Protein AF-A0A8T3WR86-F1 (afdb_monomer_lite)

Structure (mmCIF, N/CA/C/O backbone):
data_AF-A0A8T3WR86-F1
#
_entry.id   AF-A0A8T3WR86-F1
#
loop_
_atom_site.group_PDB
_atom_site.id
_atom_site.type_symbol
_atom_site.label_atom_id
_atom_site.label_alt_id
_atom_site.label_comp_id
_atom_site.label_asym_id
_atom_site.label_entity_id
_atom_site.label_seq_id
_atom_site.pdbx_PDB_ins_code
_atom_site.Cartn_x
_atom_site.Cartn_y
_atom_site.Cartn_z
_atom_site.occupancy
_atom_site.B_iso_or_equiv
_atom_site.auth_seq_id
_atom_site.auth_comp_id
_atom_site.auth_asym_id
_atom_site.auth_atom_id
_atom_site.pdbx_PDB_model_num
ATOM 1 N N . MET A 1 1 ? -21.676 -9.236 -16.136 1.00 30.05 1 MET A N 1
ATOM 2 C CA . MET A 1 1 ? -20.767 -8.928 -17.258 1.00 30.05 1 MET A CA 1
ATOM 3 C C . MET A 1 1 ? -19.390 -8.745 -16.647 1.00 30.05 1 MET A C 1
ATOM 5 O O . MET A 1 1 ? -19.228 -7.804 -15.886 1.00 30.05 1 MET A O 1
ATOM 9 N N . SER A 1 2 ? -18.457 -9.678 -16.842 1.00 30.95 2 SER A N 1
ATOM 10 C CA . SER A 1 2 ? -17.067 -9.489 -16.409 1.00 30.95 2 SER A CA 1
ATOM 11 C C . SER A 1 2 ? -16.326 -8.810 -17.554 1.00 30.95 2 SER A C 1
ATOM 13 O O . SER A 1 2 ? -15.801 -9.487 -18.438 1.00 30.95 2 SER A O 1
ATOM 15 N N . ASN A 1 3 ? -16.378 -7.480 -17.587 1.00 34.16 3 ASN A N 1
ATOM 16 C CA . ASN A 1 3 ? -15.494 -6.718 -18.454 1.00 34.16 3 ASN A CA 1
ATOM 17 C C . ASN A 1 3 ? -14.085 -6.963 -17.927 1.00 34.16 3 ASN A C 1
ATOM 19 O O . ASN A 1 3 ? -13.811 -6.675 -16.762 1.00 34.16 3 ASN A O 1
ATOM 23 N N . GLY A 1 4 ? -13.241 -7.581 -18.755 1.00 38.91 4 GLY A N 1
ATOM 24 C CA . GLY A 1 4 ? -11.818 -7.653 -18.475 1.00 38.91 4 GLY A CA 1
ATOM 25 C C . GLY A 1 4 ? -11.349 -6.244 -18.153 1.00 38.91 4 GLY A C 1
ATOM 26 O O . GLY A 1 4 ? -11.650 -5.310 -18.895 1.00 38.91 4 GLY A O 1
ATOM 27 N N . ILE A 1 5 ? -10.703 -6.090 -17.006 1.00 49.19 5 ILE A N 1
ATOM 28 C CA . ILE A 1 5 ? -9.959 -4.878 -16.703 1.00 49.19 5 ILE A CA 1
ATOM 29 C C . ILE A 1 5 ? -8.902 -4.823 -17.802 1.00 49.19 5 ILE A C 1
ATOM 31 O O . ILE A 1 5 ? -7.991 -5.651 -17.808 1.00 49.19 5 ILE A O 1
ATOM 35 N N . GLU A 1 6 ? -9.077 -3.947 -18.796 1.00 45.62 6 GLU A N 1
ATOM 36 C CA . GLU A 1 6 ? -7.969 -3.568 -19.666 1.00 45.62 6 GLU A CA 1
ATOM 37 C C . GLU A 1 6 ? -6.875 -3.082 -18.718 1.00 45.62 6 GLU A C 1
ATOM 39 O O . GLU A 1 6 ? -7.046 -2.093 -18.009 1.00 45.62 6 GLU A O 1
ATOM 44 N N . LEU A 1 7 ? -5.821 -3.887 -18.585 1.00 50.97 7 LEU A N 1
ATOM 45 C CA . LEU A 1 7 ? -4.793 -3.716 -17.569 1.00 50.97 7 LEU A CA 1
ATOM 46 C C . LEU A 1 7 ? -4.132 -2.347 -17.764 1.00 50.97 7 LEU A C 1
ATOM 48 O O . LEU A 1 7 ? -3.281 -2.186 -18.635 1.00 50.97 7 LEU A O 1
ATOM 52 N N . MET A 1 8 ? -4.504 -1.361 -16.943 1.00 52.94 8 MET A N 1
ATOM 53 C CA . MET A 1 8 ? -3.893 -0.026 -16.972 1.00 52.94 8 MET A CA 1
ATOM 54 C C . MET A 1 8 ? -2.399 -0.062 -16.598 1.00 52.94 8 MET A C 1
ATOM 56 O O . MET A 1 8 ? -1.641 0.840 -16.964 1.00 52.94 8 MET A O 1
ATOM 60 N N . LEU A 1 9 ? -1.944 -1.139 -15.946 1.00 61.03 9 LEU A N 1
ATOM 61 C CA . LEU A 1 9 ? -0.531 -1.469 -15.767 1.00 61.03 9 LEU A CA 1
ATOM 62 C C . LEU A 1 9 ? -0.128 -2.598 -16.735 1.00 61.03 9 LEU A C 1
ATOM 64 O O . LEU A 1 9 ? -0.243 -3.775 -16.384 1.00 61.03 9 LEU A O 1
ATOM 68 N N . PRO A 1 10 ? 0.386 -2.278 -17.940 1.00 58.31 10 PRO A N 1
ATOM 69 C CA . PRO A 1 10 ? 0.814 -3.284 -18.920 1.00 58.31 10 PRO A CA 1
ATOM 70 C C . PRO A 1 10 ? 1.984 -4.156 -18.427 1.00 58.31 10 PRO A C 1
ATOM 72 O O . PRO A 1 10 ? 2.292 -5.181 -19.031 1.00 58.31 10 PRO A O 1
ATOM 75 N N . TYR A 1 11 ? 2.621 -3.774 -17.317 1.00 70.69 11 TYR A N 1
ATOM 76 C CA . TYR A 1 11 ? 3.802 -4.427 -16.757 1.00 70.69 11 TYR A CA 1
ATOM 77 C C . TYR A 1 11 ? 3.513 -5.497 -15.708 1.00 70.69 11 TYR A C 1
ATOM 79 O O . TYR A 1 11 ? 4.452 -6.077 -15.175 1.00 70.69 11 TYR A O 1
ATOM 87 N N . ALA A 1 12 ? 2.254 -5.815 -15.411 1.00 73.94 12 ALA A N 1
ATOM 88 C CA . ALA A 1 12 ? 1.964 -6.809 -14.381 1.00 73.94 12 ALA A CA 1
ATOM 89 C C . ALA A 1 12 ? 2.613 -8.195 -14.683 1.00 73.94 12 ALA A C 1
ATOM 91 O O . ALA A 1 12 ? 3.269 -8.751 -13.800 1.00 73.94 12 ALA A O 1
ATOM 92 N N . PRO A 1 13 ? 2.583 -8.721 -15.931 1.00 78.56 13 PRO A N 1
ATOM 93 C CA . PRO A 1 13 ? 3.352 -9.920 -16.290 1.00 78.56 13 PRO A CA 1
ATOM 94 C C . PRO A 1 13 ? 4.878 -9.722 -16.255 1.00 78.56 13 PRO A C 1
ATOM 96 O O . PRO A 1 13 ? 5.614 -10.664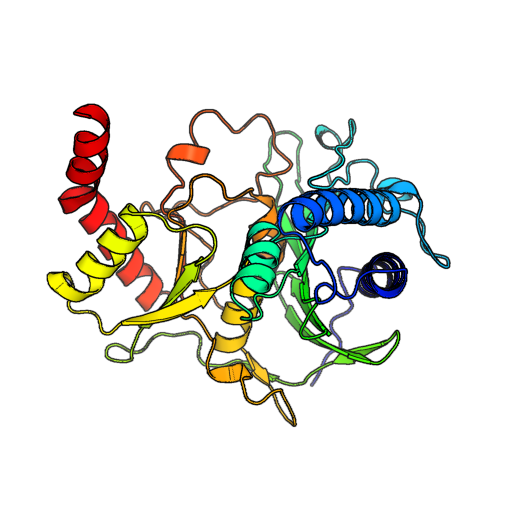 -15.970 1.00 78.56 13 PRO A O 1
ATOM 99 N N . PHE A 1 14 ? 5.363 -8.508 -16.543 1.00 84.00 14 PHE A N 1
ATOM 100 C CA . PHE A 1 14 ? 6.788 -8.163 -16.494 1.00 84.00 14 PHE A CA 1
ATOM 101 C C . PHE A 1 14 ? 7.326 -8.246 -15.058 1.00 84.00 14 PHE A C 1
ATOM 103 O O . PHE A 1 14 ? 8.344 -8.898 -14.828 1.00 84.00 14 PHE A O 1
ATOM 110 N N . VAL A 1 15 ? 6.593 -7.694 -14.089 1.00 82.69 15 VAL A N 1
ATOM 111 C CA . VAL A 1 15 ? 6.953 -7.729 -12.662 1.00 82.69 15 VAL A CA 1
ATOM 112 C C . VAL A 1 15 ? 6.993 -9.166 -12.141 1.00 82.69 15 VAL A C 1
ATOM 114 O O . VAL A 1 15 ? 7.964 -9.571 -11.504 1.00 82.69 15 VAL A O 1
ATOM 117 N N . HIS A 1 16 ? 6.013 -9.996 -12.508 1.00 83.75 16 HIS A N 1
ATOM 118 C CA . HIS A 1 16 ? 6.034 -11.423 -12.167 1.00 83.75 16 HIS A CA 1
ATOM 119 C C . HIS A 1 16 ? 7.272 -12.153 -12.702 1.00 83.75 16 HIS A C 1
ATOM 121 O O . HIS A 1 16 ? 7.905 -12.918 -11.973 1.00 83.75 16 HIS A O 1
ATOM 127 N N . LYS A 1 17 ? 7.671 -11.896 -13.955 1.00 83.25 17 LYS A N 1
ATOM 128 C CA . LYS A 1 17 ? 8.876 -12.504 -14.546 1.00 83.25 17 LYS A CA 1
ATOM 129 C C . LYS A 1 17 ? 10.158 -12.074 -13.838 1.00 83.25 17 LYS A C 1
ATOM 131 O O . LYS A 1 17 ? 11.028 -12.915 -13.604 1.00 83.25 17 LYS A O 1
ATOM 136 N N . ILE A 1 18 ? 10.267 -10.798 -13.460 1.00 83.38 18 ILE A N 1
ATOM 137 C CA . ILE A 1 18 ? 11.389 -10.305 -12.650 1.00 83.38 18 ILE A CA 1
ATOM 138 C C . ILE A 1 18 ? 11.439 -11.062 -11.322 1.00 83.38 18 ILE A C 1
ATOM 140 O O . ILE A 1 18 ? 12.472 -11.647 -10.988 1.00 83.38 18 ILE A O 1
ATOM 144 N N . ASN A 1 19 ? 10.310 -11.133 -10.617 1.00 79.19 19 ASN A N 1
ATOM 145 C CA . ASN A 1 19 ? 10.208 -11.811 -9.329 1.00 79.19 19 ASN A CA 1
ATOM 146 C C . ASN A 1 19 ? 10.566 -13.299 -9.444 1.00 79.19 19 ASN A C 1
ATOM 148 O O . ASN A 1 19 ? 11.381 -13.805 -8.673 1.00 79.19 19 ASN A O 1
ATOM 152 N N . GLN A 1 20 ? 10.065 -14.007 -10.459 1.00 78.19 20 GLN A N 1
ATOM 153 C CA . GLN A 1 20 ? 10.463 -15.394 -10.704 1.00 78.19 20 GLN A CA 1
ATOM 154 C C . GLN A 1 20 ? 11.970 -15.531 -10.943 1.00 78.19 20 GLN A C 1
ATOM 156 O O . GLN A 1 20 ? 12.582 -16.436 -10.375 1.00 78.19 20 GLN A O 1
ATOM 161 N N . LYS A 1 21 ? 12.589 -14.649 -11.736 1.00 77.44 21 LYS A N 1
ATOM 162 C CA . LYS A 1 21 ? 14.035 -14.697 -12.002 1.00 77.44 21 LYS A CA 1
ATOM 163 C C . LYS A 1 21 ? 14.867 -14.447 -10.744 1.00 77.44 21 LYS A C 1
ATOM 165 O O . LYS A 1 21 ? 15.859 -15.144 -10.536 1.00 77.44 21 LYS A O 1
ATOM 170 N N . VAL A 1 22 ? 14.466 -13.488 -9.910 1.00 70.69 22 VAL A N 1
ATOM 171 C CA . VAL A 1 22 ? 15.205 -13.113 -8.694 1.00 70.69 22 VAL A CA 1
ATOM 172 C C . VAL A 1 22 ? 15.007 -14.136 -7.569 1.00 70.69 22 VAL A C 1
ATOM 174 O O . VAL A 1 22 ? 15.981 -14.520 -6.920 1.00 70.69 22 VAL A O 1
ATOM 177 N N . PHE A 1 23 ? 13.790 -14.652 -7.367 1.00 67.50 23 PHE A N 1
ATOM 178 C CA . PHE A 1 23 ? 13.491 -15.570 -6.260 1.00 67.50 23 PHE A CA 1
ATOM 179 C C . PHE A 1 23 ? 13.703 -17.056 -6.605 1.00 67.50 23 PHE A C 1
ATOM 181 O O . PHE A 1 23 ? 14.284 -17.793 -5.802 1.00 67.50 23 PHE A O 1
ATOM 188 N N . ARG A 1 24 ? 13.339 -17.530 -7.812 1.00 62.09 24 ARG A N 1
ATOM 189 C CA . ARG A 1 24 ? 13.587 -18.938 -8.219 1.00 62.09 24 ARG A CA 1
ATOM 190 C C . ARG A 1 24 ? 15.060 -19.216 -8.541 1.00 62.09 24 ARG A C 1
ATOM 192 O O . ARG A 1 24 ? 15.453 -20.379 -8.597 1.00 62.09 24 ARG A O 1
ATOM 199 N N . GLY A 1 25 ? 15.876 -18.171 -8.697 1.00 44.84 25 GLY A N 1
ATOM 200 C CA . GLY A 1 25 ? 17.320 -18.250 -8.930 1.00 44.84 25 GLY A CA 1
ATOM 201 C C . GLY A 1 25 ? 18.184 -18.552 -7.698 1.00 44.84 25 GLY A C 1
ATOM 202 O O . GLY A 1 25 ? 19.394 -18.691 -7.860 1.00 44.84 25 GLY A O 1
ATOM 203 N N . GLY A 1 26 ? 17.620 -18.674 -6.487 1.00 42.78 26 GLY A N 1
ATOM 204 C CA . GLY A 1 26 ? 18.442 -19.043 -5.324 1.00 42.78 26 GLY A CA 1
ATOM 205 C C . GLY A 1 26 ? 17.899 -18.777 -3.922 1.00 42.78 26 GLY A C 1
ATOM 206 O O . GLY A 1 26 ? 18.631 -19.033 -2.971 1.00 42.78 26 GLY A O 1
ATOM 207 N N . LEU A 1 27 ? 16.658 -18.313 -3.741 1.00 41.06 27 LEU A N 1
ATOM 208 C CA . LEU A 1 27 ? 16.127 -18.051 -2.402 1.00 41.06 27 LEU A CA 1
ATOM 209 C C . LEU A 1 27 ? 14.715 -18.591 -2.225 1.00 41.06 27 LEU A C 1
ATOM 211 O O . LEU A 1 27 ? 13.718 -17.958 -2.552 1.00 41.06 27 LEU A O 1
ATOM 215 N N . ARG A 1 28 ? 14.634 -19.763 -1.593 1.00 45.91 28 ARG A N 1
ATOM 216 C CA . ARG A 1 28 ? 13.516 -20.020 -0.690 1.00 45.91 28 ARG A CA 1
ATOM 217 C C . ARG A 1 28 ? 13.843 -19.237 0.578 1.00 45.91 28 ARG A C 1
ATOM 219 O O . ARG A 1 28 ? 14.806 -19.588 1.252 1.00 45.91 28 ARG A O 1
ATOM 226 N N . LEU A 1 29 ? 13.058 -18.209 0.903 1.00 45.47 29 LEU A N 1
ATOM 227 C CA . LEU A 1 29 ? 13.175 -17.428 2.151 1.00 45.47 29 LEU A CA 1
ATOM 228 C C . LEU A 1 29 ? 13.249 -18.319 3.416 1.00 45.47 29 LEU A C 1
ATOM 230 O O . LEU A 1 29 ? 13.761 -17.901 4.445 1.00 45.47 29 LEU A O 1
ATOM 234 N N . ASN A 1 30 ? 12.836 -19.585 3.304 1.00 39.62 30 ASN A N 1
ATOM 235 C CA . ASN A 1 30 ? 12.907 -20.619 4.337 1.00 39.62 30 ASN A CA 1
ATOM 236 C C . ASN A 1 30 ? 14.299 -21.267 4.556 1.00 39.62 30 ASN A C 1
ATOM 238 O O . ASN A 1 30 ? 14.379 -22.216 5.329 1.00 39.62 30 ASN A O 1
ATOM 242 N N . ALA A 1 31 ? 15.371 -20.851 3.866 1.00 39.62 31 ALA A N 1
ATOM 243 C CA . ALA A 1 31 ? 16.667 -21.559 3.875 1.00 39.62 31 ALA A CA 1
ATOM 244 C C . ALA A 1 31 ? 17.853 -20.786 4.491 1.00 39.62 31 ALA A C 1
ATOM 246 O O . ALA A 1 31 ? 18.993 -21.224 4.350 1.00 39.62 31 ALA A O 1
ATOM 247 N N . VAL A 1 32 ? 17.626 -19.647 5.152 1.00 45.59 32 VAL A N 1
ATOM 248 C CA . VAL A 1 32 ? 18.722 -18.826 5.696 1.00 45.59 32 VAL A CA 1
ATOM 249 C C . VAL A 1 32 ? 18.947 -19.153 7.175 1.00 45.59 32 VAL A C 1
ATOM 251 O O . VAL A 1 32 ? 18.091 -18.886 8.011 1.00 45.59 32 VAL A O 1
ATOM 254 N N . GLU A 1 33 ? 20.107 -19.730 7.504 1.00 47.19 33 GLU A N 1
ATOM 255 C CA . GLU A 1 33 ? 20.465 -20.166 8.868 1.00 47.19 33 GLU A CA 1
ATOM 256 C C . GLU A 1 33 ? 20.828 -19.003 9.822 1.00 47.19 33 GLU A C 1
ATOM 258 O O . GLU A 1 33 ? 20.966 -19.215 11.026 1.00 47.19 33 GLU A O 1
ATOM 263 N N . ASN A 1 34 ? 20.973 -17.770 9.314 1.00 55.62 34 ASN A N 1
ATOM 264 C CA . ASN A 1 34 ? 21.409 -16.602 10.086 1.00 55.62 34 ASN A CA 1
ATOM 265 C C . ASN A 1 34 ? 20.542 -15.348 9.812 1.00 55.62 34 ASN A C 1
ATOM 267 O O . ASN A 1 34 ? 20.539 -14.837 8.689 1.00 55.62 34 ASN A O 1
ATOM 271 N N . PRO A 1 35 ? 19.873 -14.774 10.832 1.00 56.47 35 PRO A N 1
ATOM 272 C CA . PRO A 1 35 ? 19.013 -13.592 10.685 1.00 56.47 35 PRO A CA 1
ATOM 273 C C . PRO A 1 35 ? 19.712 -12.330 10.153 1.00 56.47 35 PRO A C 1
ATOM 275 O O . PRO A 1 35 ? 19.055 -11.461 9.581 1.00 56.47 35 PRO A O 1
ATOM 278 N N . ASN A 1 36 ? 21.033 -12.200 10.338 1.00 58.12 36 ASN A N 1
ATOM 279 C CA . ASN A 1 36 ? 21.802 -11.061 9.815 1.00 58.12 36 ASN A CA 1
ATOM 280 C C . ASN A 1 36 ? 22.039 -11.153 8.299 1.00 58.12 36 ASN A C 1
ATOM 282 O O . ASN A 1 36 ? 22.186 -10.126 7.632 1.00 58.12 36 ASN A O 1
ATOM 286 N N . ASP A 1 37 ? 22.026 -12.367 7.749 1.00 68.62 37 ASP A N 1
ATOM 287 C CA . ASP A 1 37 ? 22.188 -12.589 6.314 1.00 68.62 37 ASP A CA 1
ATOM 288 C C . ASP A 1 37 ? 20.885 -12.283 5.569 1.00 68.62 37 ASP A C 1
ATOM 290 O O . ASP A 1 37 ? 20.934 -11.771 4.455 1.00 68.62 37 ASP A O 1
ATOM 294 N N . ILE A 1 38 ? 19.724 -12.481 6.210 1.00 69.12 38 ILE A N 1
ATOM 295 C CA . ILE A 1 38 ? 18.405 -12.188 5.624 1.00 69.12 38 ILE A CA 1
ATOM 296 C C . ILE A 1 38 ? 18.300 -10.722 5.207 1.00 69.12 38 ILE A C 1
ATOM 298 O O . ILE A 1 38 ? 17.926 -10.447 4.074 1.00 69.12 38 ILE A O 1
ATOM 302 N N . SER A 1 39 ? 18.673 -9.775 6.071 1.00 70.81 39 SER A N 1
ATOM 303 C CA . SER A 1 39 ? 18.607 -8.350 5.716 1.00 70.81 39 SER A CA 1
ATOM 304 C C . SER A 1 39 ? 19.503 -8.012 4.523 1.00 70.81 39 SER A C 1
ATOM 306 O O . SER A 1 39 ? 19.086 -7.287 3.628 1.00 70.81 39 SER A O 1
ATOM 308 N N . THR A 1 40 ? 20.709 -8.583 4.471 1.00 73.69 40 THR A N 1
ATOM 309 C CA . THR A 1 40 ? 21.648 -8.347 3.363 1.00 73.69 40 THR A CA 1
ATOM 310 C C . THR A 1 40 ? 21.137 -8.959 2.062 1.00 73.69 40 THR A C 1
ATOM 312 O O . THR A 1 40 ? 21.202 -8.330 1.009 1.00 73.69 40 THR A O 1
ATOM 315 N N . ILE A 1 41 ? 20.604 -10.177 2.136 1.00 74.31 41 ILE A N 1
ATOM 316 C CA . ILE A 1 41 ? 19.994 -10.875 1.010 1.00 74.31 41 ILE A CA 1
ATOM 317 C C . ILE A 1 41 ? 18.828 -10.069 0.446 1.00 74.31 41 ILE A C 1
ATOM 319 O O . ILE A 1 41 ? 18.784 -9.837 -0.760 1.00 74.31 41 ILE A O 1
ATOM 323 N N . VAL A 1 42 ? 17.919 -9.627 1.316 1.00 77.56 42 VAL A N 1
ATOM 324 C CA . VAL A 1 42 ? 16.742 -8.859 0.920 1.00 77.56 42 VAL A CA 1
ATOM 325 C C . VAL A 1 42 ? 17.175 -7.575 0.220 1.00 77.56 42 VAL A C 1
ATOM 327 O O . VAL A 1 42 ? 16.766 -7.372 -0.912 1.00 77.56 42 VAL A O 1
ATOM 330 N N . THR A 1 43 ? 18.111 -6.797 0.779 1.00 80.50 43 THR A N 1
ATOM 331 C CA . THR A 1 43 ? 18.647 -5.591 0.114 1.00 80.50 43 THR A CA 1
ATOM 332 C C . THR A 1 43 ? 19.279 -5.878 -1.255 1.00 80.50 43 THR A C 1
ATOM 334 O O . THR A 1 43 ? 19.168 -5.074 -2.180 1.00 80.50 43 THR A O 1
ATOM 337 N N . VAL A 1 44 ? 19.985 -7.004 -1.418 1.00 81.81 44 VAL A N 1
ATOM 338 C CA . VAL A 1 44 ? 20.563 -7.386 -2.720 1.00 81.81 44 VAL A CA 1
ATOM 339 C C . VAL A 1 44 ? 19.466 -7.706 -3.735 1.00 81.81 44 VAL A C 1
ATOM 341 O O . VAL A 1 44 ? 19.586 -7.326 -4.901 1.00 81.81 44 VAL A O 1
ATOM 344 N N . GLN A 1 45 ? 18.413 -8.400 -3.306 1.00 83.12 45 GLN A N 1
ATOM 345 C CA . GLN A 1 45 ? 17.276 -8.736 -4.158 1.00 83.12 45 GLN A CA 1
ATOM 346 C C . GLN A 1 45 ? 16.461 -7.500 -4.526 1.00 83.12 45 GLN A C 1
ATOM 348 O O . GLN A 1 45 ? 16.131 -7.348 -5.697 1.00 83.12 45 GLN A O 1
ATOM 353 N N . ASP A 1 46 ? 16.236 -6.601 -3.572 1.00 85.56 46 ASP A N 1
ATOM 354 C CA . ASP A 1 46 ? 15.524 -5.337 -3.758 1.00 85.56 46 ASP A CA 1
ATOM 355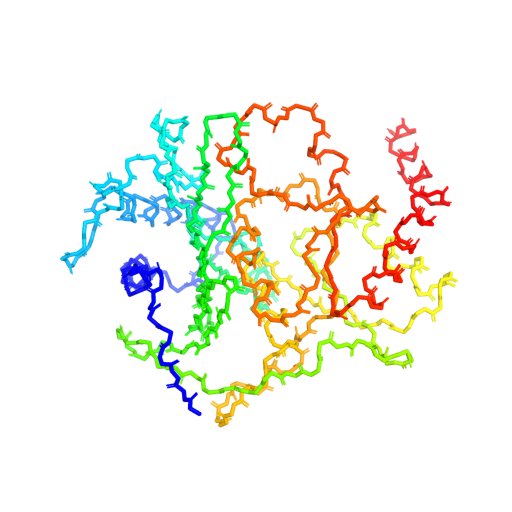 C C . ASP A 1 46 ? 16.153 -4.533 -4.905 1.00 85.56 46 ASP A C 1
ATOM 357 O O . ASP A 1 46 ? 15.537 -4.280 -5.939 1.00 85.56 46 ASP A O 1
ATOM 361 N N . LYS A 1 47 ? 17.474 -4.321 -4.823 1.00 86.62 47 LYS A N 1
ATOM 362 C CA . LYS A 1 47 ? 18.268 -3.658 -5.871 1.00 86.62 47 LYS A CA 1
ATOM 363 C C . LYS A 1 47 ? 18.231 -4.380 -7.214 1.00 86.62 47 LYS A C 1
ATOM 365 O O . LYS A 1 47 ? 18.287 -3.735 -8.263 1.00 86.62 47 LYS A O 1
ATOM 370 N N . ALA A 1 48 ? 18.214 -5.712 -7.206 1.00 87.12 48 ALA A N 1
ATOM 371 C CA . ALA A 1 48 ? 18.181 -6.499 -8.433 1.00 87.12 48 ALA A CA 1
ATOM 372 C C . ALA A 1 48 ? 16.828 -6.372 -9.146 1.00 87.12 48 ALA A C 1
ATOM 374 O O . ALA A 1 48 ? 16.811 -6.205 -10.368 1.00 87.12 48 ALA A O 1
ATOM 375 N N . ILE A 1 49 ? 15.723 -6.415 -8.396 1.00 89.25 49 ILE A N 1
ATOM 376 C CA . ILE A 1 49 ? 14.368 -6.211 -8.917 1.00 89.25 49 ILE A CA 1
ATOM 377 C C . ILE A 1 49 ? 14.251 -4.786 -9.465 1.00 89.25 49 ILE A C 1
ATOM 379 O O . ILE A 1 49 ? 13.989 -4.651 -10.661 1.00 89.25 49 ILE A O 1
ATOM 383 N N . SER A 1 50 ? 14.613 -3.759 -8.680 1.00 91.88 50 SER A N 1
ATOM 384 C CA . SER A 1 50 ? 14.623 -2.354 -9.122 1.00 91.88 50 SER A CA 1
ATOM 385 C C . SER A 1 50 ? 15.371 -2.156 -10.432 1.00 91.88 50 SER A C 1
ATOM 387 O O . SER A 1 50 ? 14.904 -1.484 -11.351 1.00 91.88 50 SER A O 1
ATOM 389 N N . ARG A 1 51 ? 16.568 -2.740 -10.549 1.00 92.31 51 ARG A N 1
ATOM 390 C CA . ARG A 1 51 ? 17.401 -2.583 -11.742 1.00 92.31 51 ARG A CA 1
ATOM 391 C C . ARG A 1 51 ? 16.787 -3.262 -12.966 1.00 92.31 51 ARG A C 1
ATOM 393 O O . ARG A 1 51 ? 16.820 -2.682 -14.054 1.00 92.31 51 ARG A O 1
ATOM 400 N N . LEU A 1 52 ? 16.240 -4.467 -12.804 1.00 92.19 52 LEU A N 1
ATOM 401 C CA . LEU A 1 52 ? 15.571 -5.190 -13.887 1.00 92.19 52 LEU A CA 1
ATOM 402 C C . LEU A 1 52 ? 14.286 -4.479 -14.324 1.00 92.19 52 LEU A C 1
ATOM 404 O O . LEU A 1 52 ? 14.066 -4.343 -15.526 1.00 92.19 52 LEU A O 1
ATOM 408 N N . PHE A 1 53 ? 13.480 -4.000 -13.377 1.00 93.00 53 PHE A N 1
ATOM 409 C CA . PHE A 1 53 ? 12.240 -3.277 -13.646 1.00 93.00 53 PHE A CA 1
ATOM 410 C C . PHE A 1 53 ? 12.499 -1.942 -14.340 1.00 93.00 53 PHE A C 1
ATOM 412 O O . PHE A 1 53 ? 11.920 -1.665 -15.389 1.00 93.00 53 PHE A O 1
ATOM 419 N N . LEU A 1 54 ? 13.404 -1.122 -13.804 1.00 93.69 54 LEU A N 1
ATOM 420 C CA . LEU A 1 54 ? 13.598 0.246 -14.278 1.00 93.69 54 LEU A CA 1
ATOM 421 C C . LEU A 1 54 ? 14.494 0.331 -15.515 1.00 93.69 54 LEU A C 1
ATOM 423 O O . LEU A 1 54 ? 14.176 1.092 -16.424 1.00 93.69 54 LEU A O 1
ATOM 427 N N . VAL A 1 55 ? 15.594 -0.429 -15.575 1.00 94.50 55 VAL A N 1
ATOM 428 C CA . VAL A 1 55 ? 16.674 -0.189 -16.552 1.00 94.50 55 VAL A CA 1
ATOM 429 C C . VAL A 1 55 ? 16.874 -1.367 -17.500 1.00 94.50 55 VAL A C 1
ATOM 431 O O . VAL A 1 55 ? 16.741 -1.209 -18.714 1.00 94.50 55 VAL A O 1
ATOM 434 N N . ASP A 1 56 ? 17.202 -2.542 -16.966 1.00 93.81 56 ASP A N 1
ATOM 435 C CA . ASP A 1 56 ? 17.761 -3.629 -17.778 1.00 93.81 56 ASP A CA 1
ATOM 436 C C . ASP A 1 56 ? 16.684 -4.373 -18.595 1.00 93.81 56 ASP A C 1
ATOM 438 O O . ASP A 1 56 ? 16.942 -4.792 -19.726 1.00 93.81 56 ASP A O 1
ATOM 442 N N . GLY A 1 57 ? 15.468 -4.517 -18.059 1.00 90.50 57 GLY A N 1
ATOM 443 C CA . GLY A 1 57 ? 14.416 -5.329 -18.667 1.00 90.50 57 GLY A CA 1
ATOM 444 C C . GLY A 1 57 ? 14.646 -6.844 -18.551 1.00 90.50 57 GLY A C 1
ATOM 445 O O . GLY A 1 57 ? 15.643 -7.324 -18.002 1.00 90.50 57 GLY A O 1
ATOM 446 N N . ILE A 1 58 ? 13.700 -7.633 -19.067 1.00 89.25 58 ILE A N 1
ATOM 447 C CA . ILE A 1 58 ? 13.759 -9.105 -19.085 1.00 89.25 58 ILE A CA 1
ATOM 448 C C . ILE A 1 58 ? 12.873 -9.677 -20.203 1.00 89.25 58 ILE A C 1
ATOM 450 O O . ILE A 1 58 ? 11.811 -9.135 -20.472 1.00 89.25 58 ILE A O 1
ATOM 454 N N . ASP A 1 59 ? 13.269 -10.784 -20.839 1.00 84.12 59 ASP A N 1
ATOM 455 C CA . ASP A 1 59 ? 12.404 -11.630 -21.687 1.00 84.12 59 ASP A CA 1
ATOM 456 C C . ASP A 1 59 ? 11.487 -10.880 -22.675 1.00 84.12 59 ASP A C 1
ATOM 458 O O . ASP A 1 59 ? 10.294 -11.159 -22.790 1.00 84.12 59 ASP A O 1
ATOM 462 N N . GLY A 1 60 ? 12.054 -9.912 -23.402 1.00 83.88 60 GLY A N 1
ATOM 463 C CA . GLY A 1 60 ? 11.329 -9.109 -24.395 1.00 83.88 60 GLY A CA 1
ATOM 464 C C . GLY A 1 60 ? 10.670 -7.840 -23.843 1.00 83.88 60 GLY A C 1
ATOM 465 O O . GLY A 1 60 ? 10.221 -7.012 -24.632 1.00 83.88 60 GLY A O 1
ATOM 466 N N . TYR A 1 61 ? 10.680 -7.641 -22.527 1.00 86.94 61 TYR A N 1
ATOM 467 C CA . TYR A 1 61 ? 10.318 -6.392 -21.864 1.00 86.94 61 TYR A CA 1
ATOM 468 C C . TYR A 1 61 ? 11.562 -5.525 -21.674 1.00 86.94 61 TYR A C 1
ATOM 470 O O . TYR A 1 61 ? 12.598 -6.001 -21.208 1.00 86.94 61 TYR A O 1
ATOM 478 N N . ARG A 1 62 ? 11.468 -4.247 -22.043 1.00 92.06 62 ARG A N 1
ATOM 479 C CA . ARG A 1 62 ? 12.495 -3.245 -21.722 1.00 92.06 62 ARG A CA 1
ATOM 480 C C . ARG A 1 62 ? 12.246 -2.707 -20.317 1.00 92.06 62 ARG A C 1
ATOM 482 O O . ARG A 1 62 ? 11.106 -2.720 -19.861 1.00 92.06 62 ARG A O 1
ATOM 489 N N . GLY A 1 63 ? 13.296 -2.216 -19.663 1.00 92.62 63 GLY A N 1
ATOM 490 C CA . GLY A 1 63 ? 13.136 -1.482 -18.411 1.00 92.62 63 GLY A CA 1
ATOM 491 C C . GLY A 1 63 ? 12.221 -0.269 -18.597 1.00 92.62 63 GLY A C 1
ATOM 492 O O . GLY A 1 63 ? 12.250 0.382 -19.646 1.00 92.62 63 GLY A O 1
ATOM 493 N N . VAL A 1 64 ? 11.403 0.034 -17.591 1.00 93.12 64 VAL A N 1
ATOM 494 C CA . VAL A 1 64 ? 10.354 1.059 -17.667 1.00 93.12 64 VAL A CA 1
ATOM 495 C C . VAL A 1 64 ? 10.910 2.451 -17.975 1.00 93.12 64 VAL A C 1
ATOM 497 O O . VAL A 1 64 ? 10.256 3.223 -18.676 1.00 93.12 64 VAL A O 1
ATOM 500 N N . GLN A 1 65 ? 12.144 2.767 -17.565 1.00 94.62 65 GLN A N 1
ATOM 501 C CA . GLN A 1 65 ? 12.784 4.051 -17.880 1.00 94.62 65 GLN A CA 1
ATOM 502 C C . GLN A 1 65 ? 13.059 4.255 -19.374 1.00 94.62 65 GLN A C 1
ATOM 504 O O . GLN A 1 65 ? 13.312 5.382 -19.796 1.00 94.62 65 GLN A O 1
ATOM 509 N N . HIS A 1 66 ? 12.971 3.205 -20.193 1.00 92.81 66 HIS A N 1
ATOM 510 C CA . HIS A 1 66 ? 12.997 3.353 -21.644 1.00 92.81 66 HIS A CA 1
ATOM 511 C C . HIS A 1 66 ? 11.786 4.151 -22.163 1.00 92.81 66 HIS A C 1
ATOM 513 O O . HIS A 1 66 ? 11.902 4.868 -23.155 1.00 92.81 66 HIS A O 1
ATOM 519 N N . GLU A 1 67 ? 10.625 4.016 -21.518 1.00 90.81 67 GLU A N 1
ATOM 520 C CA . GLU A 1 67 ? 9.381 4.693 -21.911 1.00 90.81 67 GLU A CA 1
ATOM 521 C C . GLU A 1 67 ? 9.004 5.835 -20.963 1.00 90.81 67 GLU A C 1
ATOM 523 O O . GLU A 1 67 ? 8.430 6.827 -21.400 1.00 90.81 67 GLU A O 1
ATOM 528 N N . ARG A 1 68 ? 9.354 5.716 -19.679 1.00 92.38 68 ARG A N 1
ATOM 529 C CA . ARG A 1 68 ? 9.088 6.709 -18.632 1.00 92.38 68 ARG A CA 1
ATOM 530 C C . ARG A 1 68 ? 10.378 7.037 -17.874 1.00 92.38 68 ARG A C 1
ATOM 532 O O . ARG A 1 68 ? 10.595 6.483 -16.792 1.00 92.38 68 ARG A O 1
ATOM 539 N N . PRO A 1 69 ? 11.245 7.919 -18.405 1.00 94.56 69 PRO A N 1
ATOM 540 C CA . PRO A 1 69 ? 12.588 8.165 -17.867 1.00 94.56 69 PRO A CA 1
ATOM 541 C C . PRO A 1 69 ? 12.629 8.617 -16.403 1.00 94.56 69 PRO A C 1
ATOM 543 O O . PRO A 1 69 ? 13.616 8.369 -15.715 1.00 94.56 69 PRO A O 1
ATOM 546 N N . GLY A 1 70 ? 11.570 9.269 -15.916 1.00 92.62 70 GLY A N 1
ATOM 547 C CA . GLY A 1 70 ? 11.436 9.722 -14.529 1.00 92.62 70 GLY A CA 1
ATOM 548 C C . GLY A 1 70 ? 11.028 8.638 -13.527 1.00 92.62 70 GLY A C 1
ATOM 549 O O . GLY A 1 70 ? 10.968 8.929 -12.335 1.00 92.62 70 GLY A O 1
ATOM 550 N N . SER A 1 71 ? 10.751 7.414 -13.988 1.00 93.50 71 SER A N 1
ATOM 551 C CA . SER A 1 71 ? 10.370 6.288 -13.125 1.00 93.50 71 SER A CA 1
ATOM 552 C C . SER A 1 71 ? 11.496 5.905 -12.173 1.00 93.50 71 SER A C 1
ATOM 554 O O . SER A 1 71 ? 12.673 5.991 -12.533 1.00 93.50 71 SER A O 1
ATOM 556 N N . PHE A 1 72 ? 11.146 5.470 -10.968 1.00 91.62 72 PHE A N 1
ATOM 557 C CA . PHE A 1 72 ? 12.102 5.207 -9.895 1.00 91.62 72 PHE A CA 1
ATOM 558 C C . PHE A 1 72 ? 11.610 4.102 -8.955 1.00 91.62 72 PHE A C 1
ATOM 560 O O . PHE A 1 72 ? 10.518 3.569 -9.123 1.00 91.62 72 PHE A O 1
ATOM 567 N N . SER A 1 73 ? 12.442 3.742 -7.985 1.00 89.81 73 SER A N 1
ATOM 568 C CA . SER A 1 73 ? 12.111 2.790 -6.926 1.00 89.81 73 SER A CA 1
ATOM 569 C C . SER A 1 73 ? 12.748 3.214 -5.609 1.00 89.81 73 SER A C 1
ATOM 571 O O . SER A 1 73 ? 13.604 4.105 -5.603 1.00 89.81 73 SER A O 1
ATOM 573 N N . GLU A 1 74 ? 12.391 2.532 -4.522 1.00 82.19 74 GLU A N 1
ATOM 574 C CA . GLU A 1 74 ? 13.040 2.674 -3.211 1.00 82.19 74 GLU A CA 1
ATOM 575 C C . GLU A 1 74 ? 14.581 2.656 -3.299 1.00 82.19 74 GLU A C 1
ATOM 577 O O . GLU A 1 74 ? 15.263 3.477 -2.681 1.00 82.19 74 GLU A O 1
ATOM 582 N N . GLU A 1 75 ? 15.135 1.763 -4.120 1.00 83.50 75 GLU A N 1
ATOM 583 C CA . GLU A 1 75 ? 16.578 1.515 -4.207 1.00 83.50 75 GLU A CA 1
ATOM 584 C C . GLU A 1 75 ? 17.292 2.309 -5.312 1.00 83.50 75 GLU A C 1
ATOM 586 O O . GLU A 1 75 ? 18.527 2.326 -5.382 1.00 83.50 75 GLU A O 1
ATOM 591 N N . MET A 1 76 ? 16.542 2.954 -6.210 1.00 87.56 76 MET A N 1
ATOM 592 C CA . MET A 1 76 ? 17.110 3.640 -7.369 1.00 87.56 76 MET A CA 1
ATOM 593 C C . MET A 1 76 ? 16.249 4.820 -7.817 1.00 87.56 76 MET A C 1
ATOM 595 O O . MET A 1 76 ? 15.140 4.634 -8.315 1.00 87.56 76 MET A O 1
ATOM 599 N N . ASP A 1 77 ? 16.809 6.028 -7.706 1.00 87.88 77 ASP A N 1
ATOM 600 C CA . ASP A 1 77 ? 16.174 7.275 -8.144 1.00 87.88 77 ASP A CA 1
ATOM 601 C C . ASP A 1 77 ? 16.491 7.613 -9.616 1.00 87.88 77 ASP A C 1
ATOM 603 O O . ASP A 1 77 ? 17.487 7.152 -10.183 1.00 87.88 77 ASP A O 1
ATOM 607 N N . SER A 1 78 ? 15.668 8.470 -10.224 1.00 87.75 78 SER A N 1
ATOM 608 C CA . SER A 1 78 ? 15.906 9.068 -11.539 1.00 87.75 78 SER A CA 1
ATOM 609 C C . SER A 1 78 ? 16.073 10.582 -11.431 1.00 87.75 78 SER A C 1
ATOM 611 O O . SER A 1 78 ? 15.238 11.287 -10.868 1.00 87.75 78 SER A O 1
ATOM 613 N N . GLN A 1 79 ? 17.114 11.118 -12.074 1.00 88.19 79 GLN A N 1
ATOM 614 C CA . GLN A 1 79 ? 17.316 12.570 -12.179 1.00 88.19 79 GLN A CA 1
ATOM 615 C C . GLN A 1 79 ? 16.197 13.289 -12.958 1.00 88.19 79 GLN A C 1
ATOM 617 O O . GLN A 1 79 ? 16.039 14.498 -12.820 1.00 88.19 79 GLN A O 1
ATOM 622 N N . TRP A 1 80 ? 15.418 12.555 -13.761 1.00 88.62 80 TRP A N 1
ATOM 623 C CA . TRP A 1 80 ? 14.314 13.086 -14.568 1.00 88.62 80 TRP A CA 1
ATOM 624 C C . TRP A 1 80 ? 12.971 13.055 -13.827 1.00 88.62 80 TRP A C 1
ATOM 626 O O . TRP A 1 80 ? 11.979 13.592 -14.311 1.00 88.62 80 TRP A O 1
ATOM 636 N N . ARG A 1 81 ? 12.914 12.459 -12.627 1.00 86.44 81 ARG A N 1
ATOM 637 C CA . ARG A 1 81 ? 11.676 12.274 -11.851 1.00 86.44 81 ARG A CA 1
ATOM 638 C C . ARG A 1 81 ? 10.871 13.561 -11.648 1.00 86.44 81 ARG A C 1
ATOM 640 O O . ARG A 1 81 ? 9.646 13.527 -11.624 1.00 86.44 81 ARG A O 1
ATOM 647 N N . LEU A 1 82 ? 11.548 14.700 -11.505 1.00 82.19 82 LEU A N 1
ATOM 648 C CA . LEU A 1 82 ? 10.910 15.996 -11.238 1.00 82.19 82 LEU A CA 1
ATOM 649 C C . LEU A 1 82 ? 10.515 16.775 -12.492 1.00 82.19 82 LEU A C 1
ATOM 651 O O . LEU A 1 82 ? 9.961 17.862 -12.356 1.00 82.19 82 LEU A O 1
ATOM 655 N N . THR A 1 83 ? 10.831 16.265 -13.680 1.00 87.50 83 THR A N 1
ATOM 656 C CA . THR A 1 83 ? 10.500 16.904 -14.962 1.00 87.50 83 THR A CA 1
ATOM 657 C C . THR A 1 83 ? 9.441 16.138 -15.740 1.00 87.50 83 THR A C 1
ATOM 659 O O . THR A 1 83 ? 8.815 16.699 -16.632 1.00 87.50 83 THR A O 1
ATOM 662 N N . GLU A 1 84 ? 9.209 14.871 -15.402 1.00 91.75 84 GLU A N 1
ATOM 663 C CA . GLU A 1 84 ? 8.171 14.068 -16.041 1.00 91.75 84 GLU A CA 1
ATOM 664 C C . GLU A 1 84 ? 6.774 14.395 -15.492 1.00 91.75 84 GLU A C 1
ATOM 666 O O . GLU A 1 84 ? 6.612 14.851 -14.361 1.00 91.75 84 GLU A O 1
ATOM 671 N N . PHE A 1 85 ? 5.738 14.179 -16.301 1.00 91.25 85 PHE A N 1
ATOM 672 C CA . PHE A 1 85 ? 4.338 14.301 -15.864 1.00 91.25 85 PHE A CA 1
ATOM 673 C C . PHE A 1 85 ? 3.709 12.955 -15.524 1.00 91.25 85 PHE A C 1
ATOM 675 O O . PHE A 1 85 ? 2.715 12.907 -14.803 1.00 91.25 85 PHE A O 1
ATOM 682 N N . GLU A 1 86 ? 4.300 11.875 -16.026 1.00 92.12 86 GLU A N 1
ATOM 683 C CA . GLU A 1 86 ? 3.885 10.501 -15.797 1.00 92.12 86 GLU A CA 1
ATOM 684 C C . GLU A 1 86 ? 5.122 9.667 -15.480 1.00 92.12 86 GLU A C 1
ATOM 686 O O . GLU A 1 86 ? 6.089 9.646 -16.242 1.00 92.12 86 GLU A O 1
ATOM 691 N N . ILE A 1 87 ? 5.079 8.972 -14.350 1.00 91.69 87 ILE A N 1
ATOM 692 C CA . ILE A 1 87 ? 6.146 8.085 -13.896 1.00 91.69 87 ILE A CA 1
ATOM 693 C C . ILE A 1 87 ? 5.528 6.804 -13.349 1.00 91.69 87 ILE A C 1
ATOM 695 O O . ILE A 1 87 ? 4.393 6.812 -12.865 1.00 91.69 87 ILE A O 1
ATOM 699 N N . ASP A 1 88 ? 6.282 5.715 -13.410 1.00 91.44 88 ASP A N 1
ATOM 700 C CA . ASP A 1 88 ? 5.985 4.537 -12.608 1.00 91.44 88 ASP A CA 1
ATOM 701 C C . ASP A 1 88 ? 6.945 4.495 -11.407 1.00 91.44 88 ASP A C 1
ATOM 703 O O . ASP A 1 88 ? 8.104 4.912 -11.481 1.00 91.44 88 ASP A O 1
ATOM 707 N N . GLU A 1 89 ? 6.439 4.013 -10.285 1.00 89.75 89 GLU A N 1
ATOM 708 C CA . GLU A 1 89 ? 7.173 3.845 -9.038 1.00 89.75 89 GLU A CA 1
ATOM 709 C C . GLU A 1 89 ? 7.074 2.393 -8.577 1.00 89.75 89 GLU A C 1
ATOM 711 O O . GLU A 1 89 ? 6.010 1.784 -8.713 1.00 89.75 89 GLU A O 1
ATOM 716 N N . GLU A 1 90 ? 8.164 1.863 -8.024 1.00 89.44 90 GLU A N 1
ATOM 717 C CA . GLU A 1 90 ? 8.232 0.510 -7.472 1.00 89.44 90 GLU A CA 1
ATOM 718 C C . GLU A 1 90 ? 8.797 0.492 -6.040 1.00 89.44 90 GLU A C 1
ATOM 720 O O . GLU A 1 90 ? 9.866 1.048 -5.778 1.00 89.44 90 GLU A O 1
ATOM 725 N N . ASP A 1 91 ? 8.116 -0.218 -5.141 1.00 88.31 91 ASP A N 1
ATOM 726 C CA . ASP A 1 91 ? 8.742 -0.809 -3.955 1.00 88.31 91 ASP A CA 1
ATOM 727 C C . ASP A 1 91 ? 8.954 -2.309 -4.234 1.00 88.31 91 ASP A C 1
ATOM 729 O O . ASP A 1 91 ? 7.971 -3.062 -4.321 1.00 88.31 91 ASP A O 1
ATOM 733 N N . PRO A 1 92 ? 10.200 -2.751 -4.483 1.00 86.62 92 PRO A N 1
ATOM 734 C CA . PRO A 1 92 ? 10.439 -4.078 -5.030 1.00 86.62 92 PRO A CA 1
ATOM 735 C C . PRO A 1 92 ? 10.146 -5.181 -4.013 1.00 86.62 92 PRO A C 1
ATOM 737 O O . PRO A 1 92 ? 9.667 -6.250 -4.410 1.00 86.62 92 PRO A O 1
ATOM 740 N N . ILE A 1 93 ? 10.414 -4.926 -2.727 1.00 85.12 93 ILE A N 1
ATOM 741 C CA . ILE A 1 93 ? 10.139 -5.810 -1.593 1.00 85.12 93 ILE A CA 1
ATOM 742 C C . ILE A 1 93 ? 9.664 -4.979 -0.385 1.00 85.12 93 ILE A C 1
ATOM 744 O O . ILE A 1 93 ? 10.387 -4.790 0.595 1.00 85.12 93 ILE A O 1
ATOM 748 N N . ASP A 1 94 ? 8.389 -4.599 -0.379 1.00 81.94 94 ASP A N 1
ATOM 749 C CA . ASP A 1 94 ? 7.749 -4.049 0.817 1.00 81.94 94 ASP A CA 1
ATOM 750 C C . ASP A 1 94 ? 7.596 -5.136 1.898 1.00 81.94 94 ASP A C 1
ATOM 752 O O . ASP A 1 94 ? 7.284 -6.303 1.624 1.00 81.94 94 ASP A O 1
ATOM 756 N N . GLY A 1 95 ? 7.795 -4.747 3.160 1.00 76.25 95 GLY A N 1
ATOM 757 C CA . GLY A 1 95 ? 7.757 -5.658 4.304 1.00 76.25 95 GLY A CA 1
ATOM 758 C C . GLY A 1 95 ? 9.076 -6.392 4.570 1.00 76.25 95 GLY A C 1
ATOM 759 O O . GLY A 1 95 ? 9.072 -7.500 5.106 1.00 76.25 95 GLY A O 1
ATOM 760 N N . THR A 1 96 ? 10.232 -5.798 4.260 1.00 75.69 96 THR A N 1
ATOM 761 C CA . THR A 1 96 ? 11.555 -6.382 4.578 1.00 75.69 96 THR A CA 1
ATOM 762 C C . THR A 1 96 ? 11.722 -6.758 6.063 1.00 75.69 96 THR A C 1
ATOM 764 O O . THR A 1 96 ? 12.268 -7.817 6.390 1.00 75.69 96 THR A O 1
ATOM 767 N N . GLY A 1 97 ? 11.202 -5.938 6.985 1.00 73.25 97 GLY A N 1
ATOM 768 C CA . GLY A 1 97 ? 11.149 -6.258 8.418 1.00 73.25 97 GLY A CA 1
ATOM 769 C C . GLY A 1 97 ? 10.202 -7.416 8.747 1.00 73.25 97 GLY A C 1
ATOM 770 O O . GLY A 1 97 ? 10.498 -8.228 9.626 1.00 73.25 97 GLY A O 1
ATOM 771 N N . ASP A 1 98 ? 9.103 -7.535 8.006 1.00 73.31 98 ASP A N 1
ATOM 772 C CA . ASP A 1 98 ? 8.126 -8.615 8.130 1.00 73.31 98 ASP A CA 1
ATOM 773 C C . ASP A 1 98 ? 8.690 -9.952 7.616 1.00 73.31 98 ASP A C 1
ATOM 775 O O . ASP A 1 98 ? 8.459 -10.990 8.237 1.00 73.31 98 ASP A O 1
ATOM 779 N N . LEU A 1 99 ? 9.531 -9.944 6.574 1.00 72.94 99 LEU A N 1
ATOM 780 C CA . LEU A 1 99 ? 10.289 -11.125 6.133 1.00 72.94 99 LEU A CA 1
ATOM 781 C C . LEU A 1 99 ? 11.239 -11.629 7.215 1.00 72.94 99 LEU A C 1
ATOM 783 O O . LEU A 1 99 ? 11.266 -12.824 7.516 1.00 72.94 99 LEU A O 1
ATOM 787 N N . LYS A 1 100 ? 11.993 -10.715 7.835 1.00 72.94 100 LYS A N 1
ATOM 788 C CA . LYS A 1 100 ? 12.874 -11.065 8.951 1.00 72.94 100 LYS A CA 1
ATOM 789 C C . LYS A 1 100 ? 12.072 -11.622 10.125 1.00 72.94 100 LYS A C 1
ATOM 791 O O . LYS A 1 100 ? 12.400 -12.684 10.642 1.00 72.94 100 LYS A O 1
ATOM 796 N N . PHE A 1 101 ? 10.990 -10.945 10.508 1.00 72.75 101 PHE A N 1
ATOM 797 C CA . PHE A 1 101 ? 10.120 -11.408 11.586 1.00 72.75 101 PHE A CA 1
ATOM 798 C C . PHE A 1 101 ? 9.504 -12.778 11.277 1.00 72.75 101 PHE A C 1
ATOM 800 O O . PHE A 1 101 ? 9.354 -13.608 12.175 1.00 72.75 101 PHE A O 1
ATOM 807 N N . SER A 1 102 ? 9.169 -13.046 10.015 1.00 72.94 102 SER A N 1
ATOM 808 C CA . SER A 1 102 ? 8.654 -14.345 9.584 1.00 72.94 102 SER A CA 1
ATOM 809 C C . SER A 1 102 ? 9.669 -15.456 9.774 1.00 72.94 102 SER A C 1
ATOM 811 O O . SER A 1 102 ? 9.336 -16.503 10.329 1.00 72.94 102 SER A O 1
ATOM 813 N N . ALA A 1 103 ? 10.915 -15.206 9.367 1.00 69.25 103 ALA A N 1
ATOM 814 C CA . ALA A 1 103 ? 12.015 -16.136 9.564 1.00 69.25 103 ALA A CA 1
ATOM 815 C C . ALA A 1 103 ? 12.292 -16.385 11.055 1.00 69.25 103 ALA A C 1
ATOM 817 O O . ALA A 1 103 ? 12.436 -17.533 11.469 1.00 69.25 103 ALA A O 1
ATOM 818 N N . ASP A 1 104 ? 12.281 -15.328 11.872 1.00 70.44 104 ASP A N 1
ATOM 819 C CA . ASP A 1 104 ? 12.557 -15.415 13.310 1.00 70.44 104 ASP A CA 1
ATOM 820 C C . ASP A 1 104 ? 11.419 -16.101 14.095 1.00 70.44 104 ASP A C 1
ATOM 822 O O . ASP A 1 104 ? 11.664 -16.791 15.087 1.00 70.44 104 ASP A O 1
ATOM 826 N N . SER A 1 105 ? 10.160 -15.908 13.685 1.00 68.50 105 SER A N 1
ATOM 827 C CA . SER A 1 105 ? 8.974 -16.368 14.429 1.00 68.50 105 SER A CA 1
ATOM 828 C C . SER A 1 105 ? 8.307 -17.628 13.869 1.00 68.50 105 SER A C 1
ATOM 830 O O . SER A 1 105 ? 7.418 -18.183 14.522 1.00 68.50 105 SER A O 1
ATOM 832 N N . GLY A 1 106 ? 8.688 -18.062 12.664 1.00 66.38 106 GLY A N 1
ATOM 833 C CA . GLY A 1 106 ? 8.050 -19.163 11.935 1.00 66.38 106 GLY A CA 1
ATOM 834 C C . GLY A 1 106 ? 6.624 -18.862 11.457 1.00 66.38 106 GLY A C 1
ATOM 835 O O . GLY A 1 106 ? 5.911 -19.773 11.037 1.00 66.38 106 GLY A O 1
ATOM 836 N N . LYS A 1 107 ? 6.176 -17.605 11.549 1.00 64.94 107 LYS A N 1
ATOM 837 C CA . LYS A 1 107 ? 4.858 -17.162 11.080 1.00 64.94 107 LYS A CA 1
ATOM 838 C C . LYS A 1 107 ? 5.008 -16.493 9.720 1.00 64.94 107 LYS A C 1
ATOM 840 O O . LYS A 1 107 ? 5.844 -15.610 9.610 1.00 64.94 107 LYS A O 1
ATOM 845 N N . PRO A 1 108 ? 4.208 -16.844 8.708 1.00 62.59 108 PRO A N 1
ATOM 846 C CA . PRO A 1 108 ? 4.313 -16.201 7.408 1.00 62.59 108 PRO A CA 1
ATOM 847 C C . PRO A 1 108 ? 3.718 -14.789 7.470 1.00 62.59 108 PRO A C 1
ATOM 849 O O . PRO A 1 108 ? 2.507 -14.623 7.612 1.00 62.59 108 PRO A O 1
ATOM 852 N N . TYR A 1 109 ? 4.563 -13.772 7.357 1.00 66.25 109 TYR A N 1
ATOM 853 C CA . TYR A 1 109 ? 4.168 -12.425 6.968 1.00 66.25 109 TYR A CA 1
ATOM 854 C C . TYR A 1 109 ? 4.609 -12.223 5.516 1.00 66.25 109 TYR A C 1
ATOM 856 O O . TYR A 1 109 ? 5.781 -12.400 5.182 1.00 66.25 109 TYR A O 1
ATOM 864 N N . GLY A 1 110 ? 3.641 -11.918 4.650 1.00 64.81 110 GLY A N 1
ATOM 865 C CA . GLY A 1 110 ? 3.876 -11.679 3.228 1.00 64.81 110 GLY A CA 1
ATOM 866 C C . GLY A 1 110 ? 4.729 -10.436 3.012 1.00 64.81 110 GLY A C 1
ATOM 867 O O . GLY A 1 110 ? 4.441 -9.388 3.594 1.00 64.81 110 GLY A O 1
ATOM 868 N N . ALA A 1 111 ? 5.758 -10.571 2.177 1.00 77.00 111 ALA A N 1
ATOM 869 C CA . ALA A 1 111 ? 6.327 -9.434 1.470 1.00 77.00 111 ALA A CA 1
ATOM 870 C C . ALA A 1 111 ? 5.607 -9.253 0.144 1.00 77.00 111 ALA A C 1
ATOM 872 O O . ALA A 1 111 ? 5.064 -10.209 -0.427 1.00 77.00 111 ALA A O 1
ATOM 873 N N . THR A 1 112 ? 5.651 -8.028 -0.352 1.00 82.94 112 THR A N 1
ATOM 874 C CA . THR A 1 112 ? 4.953 -7.659 -1.573 1.00 82.94 112 THR A CA 1
ATOM 875 C C . THR A 1 112 ? 5.828 -6.835 -2.491 1.00 82.94 112 THR A C 1
ATOM 877 O O . THR A 1 112 ? 6.602 -6.014 -2.018 1.00 82.94 112 THR A O 1
ATOM 880 N N . ASN A 1 113 ? 5.649 -6.997 -3.797 1.00 87.56 113 ASN A N 1
ATOM 881 C CA . ASN A 1 113 ? 6.103 -6.006 -4.765 1.00 87.56 113 ASN A CA 1
ATOM 882 C C . ASN A 1 113 ? 4.951 -5.029 -5.031 1.00 87.56 113 ASN A C 1
ATOM 884 O O . ASN A 1 113 ? 3.821 -5.449 -5.321 1.00 87.56 113 ASN A O 1
ATOM 888 N N . LEU A 1 114 ? 5.234 -3.739 -4.895 1.00 88.75 114 LEU A N 1
ATOM 889 C CA . LEU A 1 114 ? 4.284 -2.655 -5.080 1.00 88.75 114 LEU A CA 1
ATOM 890 C C . LEU A 1 114 ? 4.676 -1.853 -6.308 1.00 88.75 114 LEU A C 1
ATOM 892 O O . LEU A 1 114 ? 5.795 -1.364 -6.391 1.00 88.75 114 LEU A O 1
ATOM 896 N N . VAL A 1 115 ? 3.739 -1.654 -7.232 1.00 89.88 115 VAL A N 1
ATOM 897 C CA . VAL A 1 115 ? 3.957 -0.786 -8.395 1.00 89.88 115 VAL A CA 1
ATOM 898 C C . VAL A 1 115 ? 2.819 0.207 -8.514 1.00 89.88 115 VAL A C 1
ATOM 900 O O . VAL A 1 115 ? 1.649 -0.176 -8.483 1.00 89.88 115 VAL A O 1
ATOM 903 N N . SER A 1 116 ? 3.155 1.476 -8.709 1.00 89.50 116 SER A N 1
ATOM 904 C CA . SER A 1 116 ? 2.194 2.555 -8.923 1.00 89.50 116 SER A CA 1
ATOM 905 C C . SER A 1 116 ? 2.486 3.294 -10.209 1.00 89.50 116 SER A C 1
ATOM 907 O O . SER A 1 116 ? 3.639 3.559 -10.528 1.00 89.50 116 SER A O 1
ATOM 909 N N . ARG A 1 117 ? 1.430 3.720 -10.903 1.00 91.00 117 ARG A N 1
ATOM 910 C CA . ARG A 1 117 ? 1.539 4.796 -11.887 1.00 91.00 117 ARG A CA 1
ATOM 911 C C . ARG A 1 117 ? 1.111 6.102 -11.259 1.00 91.00 117 ARG A C 1
ATOM 913 O O . ARG A 1 117 ? -0.017 6.205 -10.767 1.00 91.00 117 ARG A O 1
ATOM 920 N N . LEU A 1 118 ? 1.973 7.103 -11.353 1.00 88.75 118 LEU A N 1
ATOM 921 C CA . LEU A 1 118 ? 1.749 8.433 -10.817 1.00 88.75 118 LEU A CA 1
ATOM 922 C C . LEU A 1 118 ? 1.677 9.469 -11.941 1.00 88.75 118 LEU A C 1
ATOM 924 O O . LEU A 1 118 ? 2.487 9.447 -12.866 1.00 88.75 118 LEU A O 1
ATOM 928 N N . VAL A 1 119 ? 0.738 10.412 -11.830 1.00 89.56 119 VAL A N 1
ATOM 929 C CA . VAL A 1 119 ? 0.608 11.540 -12.766 1.00 89.56 119 VAL A CA 1
ATOM 930 C C . VAL A 1 119 ? 0.476 12.879 -12.050 1.00 89.56 119 VAL A C 1
ATOM 932 O O . VAL A 1 119 ? -0.080 12.950 -10.953 1.00 89.56 119 VAL A O 1
ATOM 935 N N . ARG A 1 120 ? 0.918 13.955 -12.695 1.00 87.69 120 ARG A N 1
ATOM 936 C CA . ARG A 1 120 ? 0.654 15.349 -12.299 1.00 87.69 120 ARG A CA 1
ATOM 937 C C . ARG A 1 120 ? 0.367 16.195 -13.539 1.00 87.69 120 ARG A C 1
ATOM 939 O O . ARG A 1 120 ? 0.815 15.852 -14.628 1.00 87.69 120 ARG A O 1
ATOM 946 N N . ASN A 1 121 ? -0.373 17.294 -13.389 1.00 86.88 121 ASN A N 1
ATOM 947 C CA . ASN A 1 121 ? -0.734 18.153 -14.530 1.00 86.88 121 ASN A CA 1
ATOM 948 C C . ASN A 1 121 ? 0.215 19.343 -14.727 1.00 86.88 121 ASN A C 1
ATOM 950 O O . ASN A 1 121 ? 0.153 20.017 -15.754 1.00 86.88 121 ASN A O 1
ATOM 954 N N . SER A 1 122 ? 1.053 19.638 -13.735 1.00 84.50 122 SER A N 1
ATOM 955 C CA . SER A 1 122 ? 2.032 20.722 -13.757 1.00 84.50 122 SER A CA 1
ATOM 956 C C . SER A 1 122 ? 3.187 20.402 -12.806 1.00 84.50 122 SER A C 1
ATOM 958 O O . SER A 1 122 ? 3.069 19.513 -11.960 1.00 84.50 122 SER A O 1
ATOM 960 N N . ASP A 1 123 ? 4.297 21.131 -12.934 1.00 80.75 123 ASP A N 1
ATOM 961 C CA . ASP A 1 123 ? 5.459 20.944 -12.059 1.00 80.75 123 ASP A CA 1
ATOM 962 C C . ASP A 1 123 ? 5.174 21.297 -10.590 1.00 80.75 123 ASP A C 1
ATOM 964 O O . ASP A 1 123 ? 5.798 20.737 -9.688 1.00 80.75 123 ASP A O 1
ATOM 968 N N . ASP A 1 124 ? 4.200 22.183 -10.365 1.00 76.69 124 ASP A N 1
ATOM 969 C CA . ASP A 1 124 ? 3.806 22.694 -9.049 1.00 76.69 124 ASP A CA 1
ATOM 970 C C . ASP A 1 124 ? 2.727 21.836 -8.360 1.00 76.69 124 ASP A C 1
ATOM 972 O O . ASP A 1 124 ? 2.403 22.057 -7.190 1.00 76.69 124 ASP A O 1
ATOM 976 N N . GLU A 1 125 ? 2.139 20.865 -9.067 1.00 75.75 125 GLU A N 1
ATOM 977 C CA . GLU A 1 125 ? 1.138 19.954 -8.509 1.00 75.75 125 GLU A CA 1
ATOM 978 C C . GLU A 1 125 ? 1.778 18.668 -7.956 1.00 75.75 125 GLU A C 1
ATOM 980 O O . GLU A 1 125 ? 2.705 18.118 -8.559 1.00 75.75 125 GLU A O 1
ATOM 985 N N . PRO A 1 126 ? 1.267 18.127 -6.830 1.00 77.19 126 PRO A N 1
ATOM 986 C CA . PRO A 1 126 ? 1.704 16.827 -6.345 1.00 77.19 126 PRO A CA 1
ATOM 987 C C . PRO A 1 126 ? 1.268 15.724 -7.311 1.00 77.19 126 PRO A C 1
ATOM 989 O O . PRO A 1 126 ? 0.198 15.788 -7.927 1.00 77.19 126 PRO A O 1
ATOM 992 N N . TYR A 1 127 ? 2.080 14.673 -7.372 1.00 83.50 127 TYR A N 1
ATOM 993 C CA . TYR A 1 127 ? 1.729 13.450 -8.073 1.00 83.50 127 TYR A CA 1
ATOM 994 C C . TYR A 1 127 ? 0.476 12.797 -7.476 1.00 83.50 127 TYR A C 1
ATOM 996 O O . TYR A 1 127 ? 0.153 12.937 -6.293 1.00 83.50 127 TYR A O 1
ATOM 1004 N N . ARG A 1 128 ? -0.260 12.077 -8.321 1.00 83.00 128 ARG A N 1
ATOM 1005 C CA . ARG A 1 128 ? -1.463 11.332 -7.952 1.00 83.00 128 ARG A CA 1
ATOM 1006 C C . ARG A 1 128 ? -1.385 9.918 -8.509 1.00 83.00 128 ARG A C 1
ATOM 1008 O O . ARG A 1 128 ? -1.100 9.773 -9.698 1.00 83.00 128 ARG A O 1
ATOM 1015 N N . PRO A 1 129 ? -1.692 8.894 -7.703 1.00 85.06 129 PRO A N 1
ATOM 1016 C CA . PRO A 1 129 ? -1.707 7.528 -8.181 1.00 85.06 129 PRO A CA 1
ATOM 1017 C C . PRO A 1 129 ? -2.962 7.300 -9.025 1.00 85.06 129 PRO A C 1
ATOM 1019 O O . PRO A 1 129 ? -4.079 7.605 -8.599 1.00 85.06 129 PRO A O 1
ATOM 1022 N N . VAL A 1 130 ? -2.776 6.798 -10.245 1.00 87.75 130 VAL A N 1
ATOM 1023 C CA . VAL A 1 130 ? -3.867 6.525 -11.202 1.00 87.75 130 VAL A CA 1
ATOM 1024 C C . VAL A 1 130 ? -4.062 5.044 -11.475 1.00 87.75 130 VAL A C 1
ATOM 1026 O O . VAL A 1 130 ? -5.148 4.648 -11.888 1.00 87.75 130 VAL A O 1
ATOM 1029 N N . ALA A 1 131 ? -3.043 4.232 -11.211 1.00 89.62 131 ALA A N 1
ATOM 1030 C CA . ALA A 1 131 ? -3.117 2.783 -11.251 1.00 89.62 131 ALA A CA 1
ATOM 1031 C C . ALA A 1 131 ? -2.139 2.198 -10.231 1.00 89.62 131 ALA A C 1
ATOM 1033 O O . ALA A 1 131 ? -1.127 2.825 -9.914 1.00 89.62 131 ALA A O 1
ATOM 1034 N N . GLY A 1 132 ? -2.440 1.002 -9.741 1.00 89.00 132 GLY A N 1
ATOM 1035 C CA . GLY A 1 132 ? -1.607 0.303 -8.776 1.00 89.00 132 GLY A CA 1
ATOM 1036 C C . GLY A 1 132 ? -1.637 -1.207 -8.975 1.00 89.00 132 GLY A C 1
ATOM 1037 O O . GLY A 1 132 ? -2.611 -1.767 -9.487 1.00 89.00 132 GLY A O 1
ATOM 1038 N N . MET A 1 133 ? -0.567 -1.859 -8.542 1.00 89.69 133 MET A N 1
ATOM 1039 C CA . MET A 1 133 ? -0.432 -3.302 -8.448 1.00 89.69 133 MET A CA 1
ATOM 1040 C C . MET A 1 133 ? 0.220 -3.660 -7.116 1.00 89.69 133 MET A C 1
ATOM 1042 O O . MET A 1 133 ? 1.177 -3.021 -6.688 1.00 89.69 133 MET A O 1
ATOM 1046 N N . ILE A 1 134 ? -0.310 -4.703 -6.490 1.00 88.50 134 ILE A N 1
ATOM 1047 C CA . ILE A 1 134 ? 0.238 -5.356 -5.307 1.00 88.50 134 ILE A CA 1
ATOM 1048 C C . ILE A 1 134 ? 0.411 -6.826 -5.671 1.00 88.50 134 ILE A C 1
ATOM 1050 O O . ILE A 1 134 ? -0.558 -7.488 -6.051 1.00 88.50 134 ILE A O 1
ATOM 1054 N N . PHE A 1 135 ? 1.633 -7.329 -5.575 1.00 86.56 135 PHE A N 1
ATOM 1055 C CA . PHE A 1 135 ? 1.963 -8.731 -5.802 1.00 86.56 135 PHE A CA 1
ATOM 1056 C C . PHE A 1 135 ? 2.449 -9.343 -4.489 1.00 86.56 135 PHE A C 1
ATOM 1058 O O . PHE A 1 135 ? 3.501 -8.943 -4.003 1.00 86.56 135 PHE A O 1
ATOM 1065 N N . ASP A 1 136 ? 1.714 -10.302 -3.922 1.00 81.44 136 ASP A N 1
ATOM 1066 C CA . ASP A 1 136 ? 2.139 -11.048 -2.729 1.00 81.44 136 ASP A CA 1
ATOM 1067 C C . ASP A 1 136 ? 3.000 -12.250 -3.134 1.00 81.44 136 ASP A C 1
ATOM 1069 O O . ASP A 1 136 ? 2.566 -13.122 -3.893 1.00 81.44 136 ASP A O 1
ATOM 1073 N N . PHE A 1 137 ? 4.238 -12.292 -2.632 1.00 75.94 137 PHE A N 1
ATOM 1074 C CA . PHE A 1 137 ? 5.198 -13.344 -2.969 1.00 75.94 137 PHE A CA 1
ATOM 1075 C C . PHE A 1 137 ? 4.856 -14.715 -2.381 1.00 75.94 137 PHE A C 1
ATOM 1077 O O . PHE A 1 137 ? 5.307 -15.726 -2.918 1.00 75.94 137 PHE A O 1
ATOM 1084 N N . ILE A 1 138 ? 4.139 -14.759 -1.258 1.00 71.94 138 ILE A N 1
ATOM 1085 C CA . ILE A 1 138 ? 3.831 -15.993 -0.530 1.00 71.94 138 ILE A CA 1
ATOM 1086 C C . ILE A 1 138 ? 2.561 -16.618 -1.088 1.00 71.94 138 ILE A C 1
ATOM 1088 O O . ILE A 1 138 ? 2.560 -17.800 -1.432 1.00 71.94 138 ILE A O 1
ATOM 1092 N N . ASP A 1 139 ? 1.500 -15.821 -1.192 1.00 70.69 139 ASP A N 1
ATOM 1093 C CA . ASP A 1 139 ? 0.197 -16.313 -1.638 1.00 70.69 139 ASP A CA 1
ATOM 1094 C C . ASP A 1 139 ? 0.114 -16.397 -3.176 1.00 70.69 139 ASP A C 1
ATOM 1096 O O . ASP A 1 139 ? -0.846 -16.948 -3.718 1.00 70.69 139 ASP A O 1
ATOM 1100 N N . GLU A 1 140 ? 1.125 -15.868 -3.883 1.00 77.88 140 GLU A N 1
ATOM 1101 C CA . GLU A 1 140 ? 1.166 -15.700 -5.343 1.00 77.88 140 GLU A CA 1
ATOM 1102 C C . GLU A 1 140 ? -0.137 -15.071 -5.879 1.00 77.88 140 GLU A C 1
ATOM 1104 O O . GLU A 1 140 ? -0.702 -15.453 -6.914 1.00 77.88 140 GLU A O 1
ATOM 1109 N N . MET A 1 141 ? -0.631 -14.094 -5.121 1.00 80.69 141 MET A N 1
ATOM 1110 C CA . MET A 1 141 ? -1.835 -13.331 -5.400 1.00 80.69 141 MET A CA 1
ATOM 1111 C C . MET A 1 141 ? -1.449 -11.965 -5.940 1.00 80.69 141 MET A C 1
ATOM 1113 O O . MET A 1 141 ? -0.536 -11.309 -5.441 1.00 80.69 141 MET A O 1
ATOM 1117 N N . VAL A 1 142 ? -2.178 -11.519 -6.955 1.00 85.81 142 VAL A N 1
ATOM 1118 C CA . VAL A 1 142 ? -1.977 -10.206 -7.559 1.00 85.81 142 VAL A CA 1
ATOM 1119 C C . VAL A 1 142 ? -3.268 -9.427 -7.472 1.00 85.81 142 VAL A C 1
ATOM 1121 O O . VAL A 1 142 ? -4.331 -9.895 -7.891 1.00 85.81 142 VAL A O 1
ATOM 1124 N N . ILE A 1 143 ? -3.170 -8.219 -6.944 1.00 87.06 143 ILE A N 1
ATOM 1125 C CA . ILE A 1 143 ? -4.246 -7.245 -6.962 1.00 87.06 143 ILE A CA 1
ATOM 1126 C C . ILE A 1 143 ? -3.799 -6.101 -7.842 1.00 87.06 143 ILE A C 1
ATOM 1128 O O . ILE A 1 143 ? -2.693 -5.588 -7.705 1.00 87.06 143 ILE A O 1
ATOM 1132 N N . LEU A 1 144 ? -4.657 -5.711 -8.769 1.00 88.62 144 LEU A N 1
ATOM 1133 C CA . LEU A 1 144 ? -4.341 -4.650 -9.703 1.00 88.62 144 LEU A CA 1
ATOM 1134 C C . LEU A 1 144 ? -5.593 -3.888 -10.073 1.00 88.62 144 LEU A C 1
ATOM 1136 O O . LEU A 1 144 ? -6.673 -4.462 -10.224 1.00 88.62 144 LEU A O 1
ATOM 1140 N N . GLY A 1 145 ? -5.454 -2.578 -10.172 1.00 86.88 145 GLY A N 1
ATOM 1141 C CA . GLY A 1 145 ? -6.607 -1.719 -10.323 1.00 86.88 145 GLY A CA 1
ATOM 1142 C C . GLY A 1 145 ? -6.255 -0.257 -10.469 1.00 86.88 145 GLY A C 1
ATOM 1143 O O . GLY A 1 145 ? -5.097 0.156 -10.480 1.00 86.88 145 GLY A O 1
ATOM 1144 N N . ASP A 1 146 ? -7.316 0.516 -10.575 1.00 85.75 146 ASP A N 1
ATOM 1145 C CA . ASP A 1 146 ? -7.323 1.954 -10.720 1.00 85.75 146 ASP A CA 1
ATOM 1146 C C . ASP A 1 146 ? -8.504 2.540 -9.934 1.00 85.75 146 ASP A C 1
ATOM 1148 O O . ASP A 1 146 ? -9.198 1.852 -9.180 1.00 85.75 146 ASP A O 1
ATOM 1152 N N . SER A 1 147 ? -8.750 3.837 -10.118 1.00 80.56 147 SER A N 1
ATOM 1153 C CA . SER A 1 147 ? -9.819 4.546 -9.405 1.00 80.56 147 SER A CA 1
ATOM 1154 C C . SER A 1 147 ? -11.249 4.129 -9.788 1.00 80.56 147 SER A C 1
ATOM 1156 O O . SER A 1 147 ? -12.207 4.622 -9.187 1.00 80.56 147 SER A O 1
ATOM 1158 N N . THR A 1 148 ? -11.407 3.253 -10.779 1.00 83.50 148 THR A N 1
ATOM 1159 C CA . THR A 1 148 ? -12.681 2.817 -11.365 1.00 83.50 148 THR A CA 1
ATOM 1160 C C . THR A 1 148 ? -12.930 1.317 -11.224 1.00 83.50 148 THR A C 1
ATOM 1162 O O . THR A 1 148 ? -14.082 0.918 -11.049 1.00 83.50 148 THR A O 1
ATOM 1165 N N . ALA A 1 149 ? -11.886 0.488 -11.260 1.00 85.19 149 ALA A N 1
ATOM 1166 C CA . ALA A 1 149 ? -11.991 -0.960 -11.171 1.00 85.19 149 ALA A CA 1
ATOM 1167 C C . ALA A 1 149 ? -10.796 -1.572 -10.438 1.00 85.19 149 ALA A C 1
ATOM 1169 O O . ALA A 1 149 ? -9.681 -1.062 -10.477 1.00 85.19 149 ALA A O 1
ATOM 1170 N N . VAL A 1 150 ? -11.026 -2.724 -9.812 1.00 86.31 150 VAL A N 1
ATOM 1171 C CA . VAL A 1 150 ? -9.965 -3.549 -9.235 1.00 86.31 150 VAL A CA 1
ATOM 1172 C C . VAL A 1 150 ? -10.175 -5.008 -9.591 1.00 86.31 150 VAL A C 1
ATOM 1174 O O . VAL A 1 150 ? -11.303 -5.470 -9.747 1.00 86.31 150 VAL A O 1
ATOM 1177 N N . GLY A 1 151 ? -9.095 -5.747 -9.774 1.00 85.88 151 GLY A N 1
ATOM 1178 C CA . GLY A 1 151 ? -9.115 -7.163 -10.083 1.00 85.88 151 GLY A CA 1
ATOM 1179 C C . GLY A 1 151 ? -8.252 -7.934 -9.106 1.00 85.88 151 GLY A C 1
ATOM 1180 O O . GLY A 1 151 ? -7.238 -7.434 -8.626 1.00 85.88 151 GLY A O 1
ATOM 1181 N N . LEU A 1 152 ? -8.674 -9.166 -8.852 1.00 84.75 152 LEU A N 1
ATOM 1182 C CA . LEU A 1 152 ? -7.943 -10.145 -8.067 1.00 84.75 152 LEU A CA 1
ATOM 1183 C C . LEU A 1 152 ? -7.510 -11.270 -8.994 1.00 84.75 152 LEU A C 1
ATOM 1185 O O . LEU A 1 152 ? -8.319 -11.758 -9.784 1.00 84.75 152 LEU A O 1
ATOM 1189 N N . TYR A 1 153 ? -6.257 -11.683 -8.896 1.00 85.19 153 TYR A N 1
ATOM 1190 C CA . TYR A 1 153 ? -5.673 -12.701 -9.755 1.00 85.19 153 TYR A CA 1
ATOM 1191 C C . TYR A 1 153 ? -4.821 -13.647 -8.925 1.00 85.19 153 TYR A C 1
ATOM 1193 O O . TYR A 1 153 ? -4.208 -13.243 -7.941 1.00 85.19 153 TYR A O 1
ATOM 1201 N N . ARG A 1 154 ? -4.760 -14.900 -9.363 1.00 83.12 154 ARG A N 1
ATOM 1202 C CA . ARG A 1 154 ? -3.781 -15.880 -8.899 1.00 83.12 154 ARG A CA 1
ATOM 1203 C C . ARG A 1 154 ? -2.733 -16.078 -9.981 1.00 83.12 154 ARG A C 1
ATOM 1205 O O . ARG A 1 154 ? -3.075 -16.104 -11.166 1.00 83.12 154 ARG A O 1
ATOM 1212 N N . VAL A 1 155 ? -1.490 -16.290 -9.589 1.00 80.31 155 VAL A N 1
ATOM 1213 C CA . VAL A 1 155 ? -0.463 -16.784 -10.504 1.00 80.31 155 VAL A CA 1
ATOM 1214 C C . VAL A 1 155 ? -0.709 -18.259 -10.841 1.00 80.31 155 VAL A C 1
ATOM 1216 O O . VAL A 1 155 ? -0.972 -19.089 -9.976 1.00 80.31 155 VAL A O 1
ATOM 1219 N N . ASP A 1 156 ? -0.597 -18.604 -12.119 1.00 78.31 156 ASP A N 1
ATOM 1220 C CA . ASP A 1 156 ? -0.543 -19.983 -12.604 1.00 78.31 156 ASP A CA 1
ATOM 1221 C C . ASP A 1 156 ? 0.568 -20.105 -13.656 1.00 78.31 156 ASP A C 1
ATOM 1223 O O . ASP A 1 156 ? 0.412 -19.738 -14.828 1.00 78.31 156 ASP A O 1
ATOM 1227 N N . GLY A 1 157 ? 1.748 -20.543 -13.210 1.00 78.25 157 GLY A N 1
ATOM 1228 C CA . GLY A 1 157 ? 2.959 -20.547 -14.029 1.00 78.25 157 GLY A CA 1
ATOM 1229 C C . GLY A 1 157 ? 3.416 -19.126 -14.381 1.00 78.25 157 GLY A C 1
ATOM 1230 O O . GLY A 1 157 ? 3.889 -18.391 -13.514 1.00 78.25 157 GLY A O 1
ATOM 1231 N N . GLU A 1 158 ? 3.314 -18.756 -15.660 1.00 72.94 158 GLU A N 1
ATOM 1232 C CA . GLU A 1 158 ? 3.571 -17.389 -16.158 1.00 72.94 158 GLU A CA 1
ATOM 1233 C C . GLU A 1 158 ? 2.288 -16.552 -16.304 1.00 72.94 158 GLU A C 1
ATOM 1235 O O . GLU A 1 158 ? 2.360 -15.374 -16.648 1.00 72.94 158 GLU A O 1
ATOM 1240 N N . ASN A 1 159 ? 1.114 -17.143 -16.068 1.00 73.94 159 ASN A N 1
ATOM 1241 C CA . ASN A 1 159 ? -0.168 -16.499 -16.333 1.00 73.94 159 ASN A CA 1
ATOM 1242 C C . ASN A 1 159 ? -0.793 -15.929 -15.063 1.00 73.94 159 ASN A C 1
ATOM 1244 O O . ASN A 1 159 ? -0.622 -16.469 -13.972 1.00 73.94 159 ASN A O 1
ATOM 1248 N N . PHE A 1 160 ? -1.604 -14.886 -15.233 1.00 81.38 160 PHE A N 1
ATOM 1249 C CA . PHE A 1 160 ? -2.517 -14.404 -14.203 1.00 81.38 160 PHE A CA 1
ATOM 1250 C C . PHE A 1 160 ? -3.928 -14.891 -14.497 1.00 81.38 160 PHE A C 1
ATOM 1252 O O . PHE A 1 160 ? -4.519 -14.566 -15.528 1.00 81.38 160 PHE A O 1
ATOM 1259 N N . VAL A 1 161 ? -4.471 -15.677 -13.575 1.00 83.69 161 VAL A N 1
ATOM 1260 C CA . VAL A 1 161 ? -5.821 -16.222 -13.664 1.00 83.69 161 VAL A CA 1
ATOM 1261 C C . VAL A 1 161 ? -6.749 -15.332 -12.839 1.00 83.69 161 VAL A C 1
ATOM 1263 O O . VAL A 1 161 ? -6.566 -15.248 -11.623 1.00 83.69 161 VAL A O 1
ATOM 1266 N N . PRO A 1 162 ? -7.738 -14.659 -13.455 1.00 86.31 162 PRO A N 1
ATOM 1267 C CA . PRO A 1 162 ? -8.645 -13.784 -12.725 1.00 86.31 162 PRO A CA 1
ATOM 1268 C C . PRO A 1 162 ? -9.516 -14.588 -11.760 1.00 86.31 162 PRO A C 1
ATOM 1270 O O . PRO A 1 162 ? -10.154 -15.573 -12.138 1.00 86.31 162 PRO A O 1
ATOM 1273 N N . ILE A 1 163 ? -9.592 -14.114 -10.523 1.00 84.00 163 ILE A N 1
ATOM 1274 C CA . ILE A 1 163 ? -10.508 -14.602 -9.501 1.00 84.00 163 ILE A CA 1
ATOM 1275 C C . ILE A 1 163 ? -11.769 -13.750 -9.565 1.00 84.00 163 ILE A C 1
ATOM 1277 O O . ILE A 1 163 ? -11.734 -12.523 -9.458 1.00 84.00 163 ILE A O 1
ATOM 1281 N N . ARG A 1 164 ? -12.912 -14.410 -9.751 1.00 84.88 164 ARG A N 1
ATOM 1282 C CA . ARG A 1 164 ? -14.210 -13.741 -9.657 1.00 84.88 164 ARG A CA 1
ATOM 1283 C C . ARG A 1 164 ? -14.504 -13.420 -8.205 1.00 84.88 164 ARG A C 1
ATOM 1285 O O . ARG A 1 164 ? -14.148 -14.187 -7.319 1.00 84.88 164 ARG A O 1
ATOM 1292 N N . TYR A 1 165 ? -15.178 -12.307 -7.963 1.00 84.31 165 TYR A N 1
ATOM 1293 C CA . TYR A 1 165 ? -15.554 -11.901 -6.619 1.00 84.31 165 TYR A CA 1
ATOM 1294 C C . TYR A 1 165 ? -16.815 -11.036 -6.645 1.00 84.31 165 TYR A C 1
ATOM 1296 O O . TYR A 1 165 ? -17.173 -10.439 -7.663 1.00 84.31 165 TYR A O 1
ATOM 1304 N N . LYS A 1 166 ? -17.482 -10.952 -5.496 1.00 83.75 166 LYS A N 1
ATOM 1305 C CA . LYS A 1 166 ? -18.562 -10.004 -5.222 1.00 83.75 166 LYS A CA 1
ATOM 1306 C C . LYS A 1 166 ? -18.052 -8.930 -4.281 1.00 83.75 166 LYS A C 1
ATOM 1308 O O . LYS A 1 166 ? -17.412 -9.249 -3.282 1.00 83.75 166 LYS A O 1
ATOM 1313 N N . LEU A 1 167 ? -18.377 -7.675 -4.561 1.00 78.75 167 LEU A N 1
ATOM 1314 C CA . LEU A 1 167 ? -18.126 -6.604 -3.603 1.00 78.75 167 LEU A CA 1
ATOM 1315 C C . LEU A 1 167 ? -19.012 -6.813 -2.368 1.00 78.75 167 LEU A C 1
ATOM 1317 O O . LEU A 1 167 ? -20.224 -7.019 -2.484 1.00 78.75 167 LEU A O 1
ATOM 1321 N N . GLN A 1 168 ? -18.389 -6.813 -1.194 1.00 75.62 168 GLN A N 1
ATOM 1322 C CA . GLN A 1 168 ? -19.082 -6.829 0.086 1.00 75.62 168 GLN A CA 1
ATOM 1323 C C . GLN A 1 168 ? -19.632 -5.433 0.403 1.00 75.62 168 GLN A C 1
ATOM 1325 O O . GLN A 1 168 ? -19.276 -4.440 -0.232 1.00 75.62 168 GLN A O 1
ATOM 1330 N N . SER A 1 169 ? -20.543 -5.349 1.377 1.00 67.75 169 SER A N 1
ATOM 1331 C CA . SER A 1 169 ? -21.033 -4.048 1.831 1.00 67.75 169 SER A CA 1
ATOM 1332 C C . SER A 1 169 ? -19.869 -3.241 2.399 1.00 67.75 169 SER A C 1
ATOM 1334 O O . SER A 1 169 ? -19.213 -3.675 3.341 1.00 67.75 169 SER A O 1
ATOM 1336 N N . SER A 1 170 ? -19.652 -2.057 1.837 1.00 70.81 170 SER A N 1
ATOM 1337 C CA . SER A 1 170 ? -18.598 -1.139 2.257 1.00 70.81 170 SER A CA 1
ATOM 1338 C C . SER A 1 170 ? -18.941 -0.362 3.531 1.00 70.81 170 SER A C 1
ATOM 1340 O O . SER A 1 170 ? -18.157 0.490 3.929 1.00 70.81 170 SER A O 1
ATOM 1342 N N . GLU A 1 171 ? -20.095 -0.600 4.168 1.00 83.44 171 GLU A N 1
ATOM 1343 C CA . GLU A 1 171 ? -20.535 0.170 5.334 1.00 83.44 171 GLU A CA 1
ATOM 1344 C C . GLU A 1 171 ? -20.458 -0.655 6.617 1.00 83.44 171 GLU A C 1
ATOM 1346 O O . GLU A 1 171 ? -20.984 -1.766 6.705 1.00 83.44 171 GLU A O 1
ATOM 1351 N N . TYR A 1 172 ? -19.843 -0.058 7.632 1.00 84.00 172 TYR A N 1
ATOM 1352 C CA . TYR A 1 172 ? -19.821 -0.579 8.990 1.00 84.00 172 TYR A CA 1
ATOM 1353 C C . TYR A 1 172 ? -21.188 -0.476 9.674 1.00 84.00 172 TYR A C 1
ATOM 1355 O O . TYR A 1 172 ? -21.872 0.550 9.617 1.00 84.00 172 TYR A O 1
ATOM 1363 N N . ARG A 1 173 ? -21.565 -1.534 10.387 1.00 84.88 173 ARG A N 1
ATOM 1364 C CA . ARG A 1 173 ? -22.777 -1.611 11.199 1.00 84.88 173 ARG A CA 1
ATOM 1365 C C . ARG A 1 173 ? -22.410 -1.480 12.667 1.00 84.88 173 ARG A C 1
ATOM 1367 O O . ARG A 1 173 ? -21.685 -2.300 13.213 1.00 84.88 173 ARG A O 1
ATOM 1374 N N . SER A 1 174 ? -22.977 -0.472 13.325 1.00 82.56 174 SER A N 1
ATOM 1375 C CA . SER A 1 174 ? -22.771 -0.260 14.759 1.00 82.56 174 SER A CA 1
ATOM 1376 C C . SER A 1 174 ? -23.038 -1.537 15.565 1.00 82.56 174 SER A C 1
ATOM 1378 O O . SER A 1 174 ? -24.120 -2.118 15.458 1.00 82.56 174 SER A O 1
ATOM 1380 N N . GLY A 1 175 ? -22.058 -1.944 16.373 1.00 81.56 175 GLY A N 1
ATOM 1381 C CA . GLY A 1 175 ? -22.134 -3.116 17.245 1.00 81.56 175 GLY A CA 1
ATOM 1382 C C . GLY A 1 175 ? -21.482 -4.380 16.685 1.00 81.56 175 GLY A C 1
ATOM 1383 O O . GLY A 1 175 ? -21.419 -5.368 17.410 1.00 81.56 175 GLY A O 1
ATOM 1384 N N . GLU A 1 176 ? -20.987 -4.376 15.444 1.00 88.12 176 GLU A N 1
ATOM 1385 C CA . GLU A 1 176 ? -20.095 -5.443 14.979 1.00 88.12 176 GLU A CA 1
ATOM 1386 C C . GLU A 1 176 ? -18.653 -5.218 15.484 1.00 88.12 176 GLU A C 1
ATOM 1388 O O . GLU A 1 176 ? -18.252 -4.063 15.670 1.00 88.12 176 GLU A O 1
ATOM 1393 N N . PRO A 1 177 ? -17.859 -6.285 15.701 1.00 90.81 177 PRO A N 1
ATOM 1394 C CA . PRO A 1 177 ? -16.456 -6.141 16.075 1.00 90.81 177 PRO A CA 1
ATOM 1395 C C . PRO A 1 177 ? -15.667 -5.382 15.003 1.00 90.81 177 PRO A C 1
ATOM 1397 O O . PRO A 1 177 ? -15.796 -5.666 13.813 1.00 90.81 177 PRO A O 1
ATOM 1400 N N . ILE A 1 178 ? -14.812 -4.451 15.423 1.00 90.81 178 ILE A N 1
ATOM 1401 C CA . ILE A 1 178 ? -13.944 -3.681 14.527 1.00 90.81 178 ILE A CA 1
ATOM 1402 C C . ILE A 1 178 ? -12.605 -4.408 14.400 1.00 90.81 178 ILE A C 1
ATOM 1404 O O . ILE A 1 178 ? -11.851 -4.515 15.373 1.00 90.81 178 ILE A O 1
ATOM 1408 N N . ARG A 1 179 ? -12.274 -4.881 13.195 1.00 89.44 179 ARG A N 1
ATOM 1409 C CA . ARG A 1 179 ? -10.973 -5.501 12.908 1.00 89.44 179 ARG A CA 1
ATOM 1410 C C . ARG A 1 179 ? -9.941 -4.418 12.610 1.00 89.44 179 ARG A C 1
ATOM 1412 O O . ARG A 1 179 ? -10.014 -3.757 11.576 1.00 89.44 179 ARG A O 1
ATOM 1419 N N . ILE A 1 180 ? -8.987 -4.220 13.515 1.00 87.50 180 ILE A N 1
ATOM 1420 C CA . ILE A 1 180 ? -7.940 -3.197 13.386 1.00 87.50 180 ILE A CA 1
ATOM 1421 C C . ILE A 1 180 ? -6.602 -3.867 13.088 1.00 87.50 180 ILE A C 1
ATOM 1423 O O . ILE A 1 180 ? -6.160 -4.747 13.834 1.00 87.50 180 ILE A O 1
ATOM 1427 N N . GLY A 1 181 ? -5.954 -3.430 12.009 1.00 84.25 181 GLY A N 1
ATOM 1428 C CA . GLY A 1 181 ? -4.652 -3.942 11.596 1.00 84.25 181 GLY A CA 1
ATOM 1429 C C . GLY A 1 181 ? -3.495 -3.446 12.474 1.00 84.25 181 GLY A C 1
ATOM 1430 O O . GLY A 1 181 ? -3.368 -2.246 12.695 1.00 84.25 181 GLY A O 1
ATOM 1431 N N . ARG A 1 182 ? -2.621 -4.355 12.929 1.00 80.50 182 ARG A N 1
ATOM 1432 C CA . ARG A 1 182 ? -1.402 -4.086 13.717 1.00 80.50 182 ARG A CA 1
ATOM 1433 C C . ARG A 1 182 ? -0.164 -4.669 13.038 1.00 80.50 182 ARG A C 1
ATOM 1435 O O . ARG A 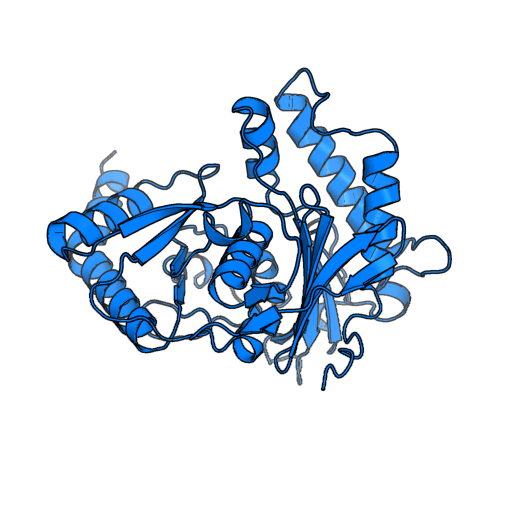1 182 ? -0.107 -5.881 12.834 1.00 80.50 182 ARG A O 1
ATOM 1442 N N . ARG A 1 183 ? 0.845 -3.831 12.771 1.00 76.19 183 ARG A N 1
ATOM 1443 C CA . ARG A 1 183 ? 2.166 -4.271 12.287 1.00 76.19 183 ARG A CA 1
ATOM 1444 C C . ARG A 1 183 ? 2.971 -4.864 13.440 1.00 76.19 183 ARG A C 1
ATOM 1446 O O . ARG A 1 183 ? 3.359 -4.143 14.357 1.00 76.19 183 ARG A O 1
ATOM 1453 N N . ASP A 1 184 ? 3.210 -6.172 13.413 1.00 73.00 184 ASP A N 1
ATOM 1454 C CA . ASP A 1 184 ? 3.939 -6.854 14.494 1.00 73.00 184 ASP A CA 1
ATOM 1455 C C . ASP A 1 184 ? 5.459 -6.639 14.405 1.00 73.00 184 ASP A C 1
ATOM 1457 O O . ASP A 1 184 ? 6.110 -6.542 15.446 1.00 73.00 184 ASP A O 1
ATOM 1461 N N . ALA A 1 185 ? 6.022 -6.513 13.196 1.00 67.12 185 ALA A N 1
ATOM 1462 C CA . ALA A 1 185 ? 7.458 -6.285 12.999 1.00 67.12 185 ALA A CA 1
ATOM 1463 C C . ALA A 1 185 ? 7.932 -4.909 13.502 1.00 67.12 185 ALA A C 1
ATOM 1465 O O . ALA A 1 185 ? 9.127 -4.695 13.704 1.00 67.12 185 ALA A O 1
ATOM 1466 N N . TYR A 1 186 ? 6.999 -3.988 13.762 1.00 67.50 186 TYR A N 1
ATOM 1467 C CA . TYR A 1 186 ? 7.306 -2.632 14.191 1.00 67.50 186 TYR A CA 1
ATOM 1468 C C . TYR A 1 186 ? 6.420 -2.182 15.364 1.00 67.50 186 TYR A C 1
ATOM 1470 O O . TYR A 1 186 ? 5.540 -1.326 15.207 1.00 67.50 186 TYR A O 1
ATOM 1478 N N . PRO A 1 187 ? 6.636 -2.741 16.566 1.00 66.62 187 PRO A N 1
ATOM 1479 C CA . PRO A 1 187 ? 5.832 -2.403 17.728 1.00 66.62 187 PRO A CA 1
ATOM 1480 C C . PRO A 1 187 ? 5.985 -0.919 18.074 1.00 66.62 187 PRO A C 1
ATOM 1482 O O . PRO A 1 187 ? 7.091 -0.414 18.270 1.00 66.62 187 PRO A O 1
ATOM 1485 N N . HIS A 1 188 ? 4.857 -0.219 18.192 1.00 69.56 188 HIS A N 1
ATOM 1486 C CA . HIS A 1 188 ? 4.833 1.185 18.579 1.00 69.56 188 HIS A CA 1
ATOM 1487 C C . HIS A 1 188 ? 4.008 1.365 19.852 1.00 69.56 188 HIS A C 1
ATOM 1489 O O . HIS A 1 188 ? 2.796 1.162 19.851 1.00 69.56 188 HIS A O 1
ATOM 1495 N N . GLN A 1 189 ? 4.652 1.799 20.939 1.00 72.31 189 GLN A N 1
ATOM 1496 C CA . GLN A 1 189 ? 4.002 1.940 22.249 1.00 72.31 189 GLN A CA 1
ATOM 1497 C C . GLN A 1 189 ? 2.710 2.756 22.171 1.00 72.31 189 GLN A C 1
ATOM 1499 O O . GLN A 1 189 ? 1.703 2.393 22.765 1.00 72.31 189 GLN A O 1
ATOM 1504 N N . ALA A 1 190 ? 2.715 3.849 21.416 1.00 72.31 190 ALA A N 1
ATOM 1505 C CA . ALA A 1 190 ? 1.544 4.705 21.346 1.00 72.31 190 ALA A CA 1
ATOM 1506 C C . ALA A 1 190 ? 0.416 4.139 20.459 1.00 72.31 190 ALA A C 1
ATOM 1508 O O . ALA A 1 190 ? -0.738 4.500 20.665 1.00 72.31 190 ALA A O 1
ATOM 1509 N N . TYR A 1 191 ? 0.717 3.192 19.558 1.00 78.75 191 TYR A N 1
ATOM 1510 C CA . TYR A 1 191 ? -0.319 2.386 18.906 1.00 78.75 191 TYR A CA 1
ATOM 1511 C C . TYR A 1 191 ? -0.993 1.462 19.931 1.00 78.75 191 TYR A C 1
ATOM 1513 O O . TYR A 1 191 ? -2.217 1.393 19.994 1.00 78.75 191 TYR A O 1
ATOM 1521 N N . ASP A 1 192 ? -0.207 0.801 20.788 1.00 81.75 192 ASP A N 1
ATOM 1522 C CA . ASP A 1 192 ? -0.749 -0.064 21.840 1.00 81.75 192 ASP A CA 1
ATOM 1523 C C . ASP A 1 192 ? -1.569 0.737 22.875 1.00 81.75 192 ASP A C 1
ATOM 1525 O O . ASP A 1 192 ? -2.627 0.279 23.304 1.00 81.75 192 ASP A O 1
ATOM 1529 N N . GLU A 1 193 ? -1.140 1.952 23.237 1.00 82.88 193 GLU A N 1
ATOM 1530 C CA . GLU A 1 193 ? -1.932 2.866 24.078 1.00 82.88 193 GLU A CA 1
ATOM 1531 C C . GLU A 1 193 ? -3.218 3.332 23.383 1.00 82.88 193 GLU A C 1
ATOM 1533 O O . GLU A 1 193 ? -4.265 3.414 24.025 1.00 82.88 193 GLU A O 1
ATOM 1538 N N . PHE A 1 194 ? -3.183 3.581 22.071 1.00 83.94 194 PHE A N 1
ATOM 1539 C CA . PHE A 1 194 ? -4.392 3.898 21.316 1.00 83.94 194 PHE A CA 1
ATOM 1540 C C . PHE A 1 194 ? -5.374 2.722 21.306 1.00 83.94 194 PHE A C 1
ATOM 1542 O O . PHE A 1 194 ? -6.561 2.911 21.564 1.00 83.94 194 PHE A O 1
ATOM 1549 N N . LEU A 1 195 ? -4.897 1.489 21.105 1.00 87.19 195 LEU A N 1
ATOM 1550 C CA . LEU A 1 195 ? -5.746 0.301 21.203 1.00 87.19 195 LEU A CA 1
ATOM 1551 C C . LEU A 1 195 ? -6.379 0.147 22.590 1.00 87.19 195 LEU A C 1
ATOM 1553 O O . LEU A 1 195 ? -7.558 -0.198 22.672 1.00 87.19 195 LEU A O 1
ATOM 1557 N N . LYS A 1 196 ? -5.631 0.410 23.669 1.00 89.25 196 LYS A N 1
ATOM 1558 C CA . LYS A 1 196 ? -6.191 0.426 25.030 1.00 89.25 196 LYS A CA 1
ATOM 1559 C C . LYS A 1 196 ? -7.260 1.500 25.164 1.00 89.25 196 LYS A C 1
ATOM 1561 O O . LYS A 1 196 ? -8.357 1.195 25.601 1.00 89.25 196 LYS A O 1
ATOM 1566 N N . PHE A 1 197 ? -6.993 2.722 24.707 1.00 89.50 197 PHE A N 1
ATOM 1567 C CA . PHE A 1 197 ? -7.968 3.812 24.725 1.00 89.50 197 PHE A CA 1
ATOM 1568 C C . PHE A 1 197 ? -9.274 3.448 24.000 1.00 89.50 197 PHE A C 1
ATOM 1570 O O . PHE A 1 197 ? -10.366 3.660 24.529 1.00 89.50 197 PHE A O 1
ATOM 1577 N N . LEU A 1 198 ? -9.186 2.841 22.815 1.00 90.62 198 LEU A N 1
ATOM 1578 C CA . LEU A 1 198 ? -10.364 2.402 22.063 1.00 90.62 198 LEU A CA 1
ATOM 1579 C C . LEU A 1 198 ? -11.191 1.342 22.820 1.00 90.62 198 LEU A C 1
ATOM 1581 O O . LEU A 1 198 ? -12.421 1.410 22.821 1.00 90.62 198 LEU A O 1
ATOM 1585 N N . ARG A 1 199 ? -10.541 0.377 23.482 1.00 92.88 199 ARG A N 1
ATOM 1586 C CA . ARG A 1 199 ? -11.235 -0.680 24.244 1.00 92.88 199 ARG A CA 1
ATOM 1587 C C . ARG A 1 199 ? -11.760 -0.185 25.583 1.00 92.88 199 ARG A C 1
ATOM 1589 O O . ARG A 1 199 ? -12.914 -0.417 25.932 1.00 92.88 199 ARG A O 1
ATOM 1596 N N . ASP A 1 200 ? -10.911 0.494 26.337 1.00 93.44 200 ASP A N 1
ATOM 1597 C CA . ASP A 1 200 ? -11.133 0.763 27.751 1.00 93.44 200 ASP A CA 1
ATOM 1598 C C . ASP A 1 200 ? -11.920 2.056 27.949 1.00 93.44 200 ASP A C 1
ATOM 1600 O O . ASP A 1 200 ? -12.825 2.081 28.781 1.00 93.44 200 ASP A O 1
ATOM 1604 N N . GLU A 1 201 ? -11.655 3.091 27.152 1.00 91.94 201 GLU A N 1
ATOM 1605 C CA . GLU A 1 201 ? -12.333 4.388 27.271 1.00 91.94 201 GLU A CA 1
ATOM 1606 C C . GLU A 1 201 ? -13.499 4.508 26.289 1.00 91.94 201 GLU A C 1
ATOM 1608 O O . GLU A 1 201 ? -14.601 4.906 26.668 1.00 91.94 201 GLU A O 1
ATOM 1613 N N . LYS A 1 202 ? -13.296 4.118 25.022 1.00 92.38 202 LYS A N 1
ATOM 1614 C CA . LYS A 1 202 ? -14.357 4.179 23.998 1.00 92.38 202 LYS A CA 1
ATOM 1615 C C . LYS A 1 202 ? -15.276 2.960 23.978 1.00 92.38 202 LYS A C 1
ATOM 1617 O O . LYS A 1 202 ? -16.302 3.012 23.303 1.00 92.38 202 LYS A O 1
ATOM 1622 N N . LYS A 1 203 ? -14.955 1.905 24.737 1.00 93.19 203 LYS A N 1
ATOM 1623 C CA . LYS A 1 203 ? -15.760 0.674 24.857 1.00 93.19 203 LYS A CA 1
ATOM 1624 C C . LYS A 1 203 ? -16.079 0.027 23.505 1.00 93.19 203 LYS A C 1
ATOM 1626 O O . LYS A 1 203 ? -17.154 -0.541 23.329 1.00 93.19 203 LYS A O 1
ATOM 1631 N N . LEU A 1 204 ? -15.157 0.134 22.548 1.00 92.44 204 LEU A N 1
ATOM 1632 C CA . LEU A 1 204 ? -15.299 -0.498 21.241 1.00 92.44 204 LEU A CA 1
ATOM 1633 C C . LEU A 1 204 ? -14.906 -1.976 21.326 1.00 92.44 204 LEU A C 1
ATOM 1635 O O . LEU A 1 204 ? -13.915 -2.321 21.972 1.00 92.44 204 LEU A O 1
ATOM 1639 N N . ASP A 1 205 ? -15.670 -2.835 20.650 1.00 93.31 205 ASP A N 1
ATOM 1640 C CA . ASP A 1 205 ? -15.308 -4.239 20.462 1.00 93.31 205 ASP A CA 1
ATOM 1641 C C . ASP A 1 205 ? -14.268 -4.338 19.344 1.00 93.31 205 ASP A C 1
ATOM 1643 O O . ASP A 1 205 ? -14.542 -3.966 18.201 1.00 93.31 205 ASP A O 1
ATOM 1647 N N . LEU A 1 206 ? -13.052 -4.764 19.689 1.00 91.88 206 LEU A N 1
ATOM 1648 C CA . LEU A 1 206 ? -11.907 -4.746 18.784 1.00 91.88 206 LEU A CA 1
ATOM 1649 C C . LEU A 1 206 ? -11.332 -6.144 18.603 1.00 91.88 206 LEU A C 1
ATOM 1651 O O . LEU A 1 206 ? -10.945 -6.804 19.570 1.00 91.88 206 LEU A O 1
ATOM 1655 N N . VAL A 1 207 ? -11.119 -6.516 17.346 1.00 90.88 207 VAL A N 1
ATOM 1656 C CA . VAL A 1 207 ? -10.302 -7.666 16.960 1.00 90.88 207 VAL A CA 1
ATOM 1657 C C . VAL A 1 207 ? -8.998 -7.134 16.381 1.00 90.88 207 VAL A C 1
ATOM 1659 O O . VAL A 1 207 ? -9.000 -6.377 15.414 1.00 90.88 207 VAL A O 1
ATOM 1662 N N . VAL A 1 208 ? -7.863 -7.502 16.976 1.00 87.12 208 VAL A N 1
ATOM 1663 C CA . VAL A 1 208 ? -6.557 -7.116 16.424 1.00 87.12 208 VAL A CA 1
ATOM 1664 C C . VAL A 1 208 ? -6.158 -8.132 15.376 1.00 87.12 208 VAL A C 1
ATOM 1666 O O . VAL A 1 208 ? -5.964 -9.307 15.687 1.00 87.12 208 VAL A O 1
ATOM 1669 N N . VAL A 1 209 ? -5.989 -7.651 14.155 1.00 84.69 209 VAL A N 1
ATOM 1670 C CA . VAL A 1 209 ? -5.508 -8.449 13.036 1.00 84.69 209 VAL A CA 1
ATOM 1671 C C . VAL A 1 209 ? -4.047 -8.114 12.818 1.00 84.69 209 VAL A C 1
ATOM 1673 O O . VAL A 1 209 ? -3.661 -6.949 12.760 1.00 84.69 209 VAL A O 1
ATOM 1676 N N . ARG A 1 210 ? -3.213 -9.144 12.740 1.00 79.56 210 ARG A N 1
ATOM 1677 C CA . ARG A 1 210 ? -1.790 -8.973 12.453 1.00 79.56 210 ARG A CA 1
ATOM 1678 C C . ARG A 1 210 ? -1.634 -8.676 10.971 1.00 79.56 210 ARG A C 1
ATOM 1680 O O . ARG A 1 210 ? -2.169 -9.411 10.141 1.00 79.56 210 ARG A O 1
ATOM 1687 N N . ILE A 1 211 ? -0.907 -7.616 10.663 1.00 75.88 211 ILE A N 1
ATOM 1688 C CA . ILE A 1 211 ? -0.637 -7.185 9.292 1.00 75.88 211 ILE A CA 1
ATOM 1689 C C . ILE A 1 211 ? 0.880 -7.137 9.092 1.00 75.88 211 ILE A C 1
ATOM 1691 O O . ILE A 1 211 ? 1.618 -6.952 10.064 1.00 75.88 211 ILE A O 1
ATOM 1695 N N . GLY A 1 212 ? 1.325 -7.371 7.859 1.00 73.69 212 GLY A N 1
ATOM 1696 C CA . GLY A 1 212 ? 2.736 -7.282 7.472 1.00 73.69 212 GLY A CA 1
ATOM 1697 C C . GLY A 1 212 ? 3.101 -5.885 6.966 1.00 73.69 212 GLY A C 1
ATOM 1698 O O . GLY A 1 212 ? 2.725 -4.874 7.574 1.00 73.69 212 GLY A O 1
ATOM 1699 N N . GLY A 1 213 ? 3.786 -5.851 5.821 1.00 73.62 213 GLY A N 1
ATOM 1700 C CA . GLY A 1 213 ? 4.036 -4.638 5.043 1.00 73.62 213 GLY A CA 1
ATOM 1701 C C . GLY A 1 213 ? 2.746 -3.981 4.552 1.00 73.62 213 GLY A C 1
ATOM 1702 O O . GLY A 1 213 ? 1.639 -4.510 4.724 1.00 73.62 213 GLY A O 1
ATOM 1703 N N . ALA A 1 214 ? 2.877 -2.812 3.941 1.00 71.38 214 ALA A N 1
ATOM 1704 C CA . ALA A 1 214 ? 1.756 -2.085 3.371 1.00 71.38 214 ALA A CA 1
ATOM 1705 C C . ALA A 1 214 ? 1.022 -2.867 2.275 1.00 71.38 214 ALA A C 1
ATOM 1707 O O . ALA A 1 214 ? -0.207 -2.809 2.234 1.00 71.38 214 ALA A O 1
ATOM 1708 N N . GLY A 1 215 ? 1.710 -3.661 1.453 1.00 74.12 215 GLY A N 1
ATOM 1709 C CA . GLY A 1 215 ? 1.044 -4.509 0.466 1.00 74.12 215 GLY A CA 1
ATOM 1710 C C . GLY A 1 215 ? 0.218 -5.623 1.095 1.00 74.12 215 GLY A C 1
ATOM 1711 O O . GLY A 1 215 ? -0.914 -5.855 0.673 1.00 74.12 215 GLY A O 1
ATOM 1712 N N . ARG A 1 216 ? 0.706 -6.252 2.172 1.00 76.75 216 ARG A N 1
ATOM 1713 C CA . ARG A 1 216 ? -0.091 -7.233 2.926 1.00 76.75 216 ARG A CA 1
ATOM 1714 C C . ARG A 1 216 ? -1.279 -6.570 3.622 1.00 76.75 216 ARG A C 1
ATOM 1716 O O . ARG A 1 216 ? -2.377 -7.122 3.627 1.00 76.75 216 ARG A O 1
ATOM 1723 N N . ALA A 1 217 ? -1.087 -5.380 4.188 1.00 76.69 217 ALA A N 1
ATOM 1724 C CA . ALA A 1 217 ? -2.179 -4.598 4.763 1.00 76.69 217 ALA A CA 1
ATOM 1725 C C . ALA A 1 217 ? -3.232 -4.237 3.701 1.00 76.69 217 ALA A C 1
ATOM 1727 O O . ALA A 1 217 ? -4.434 -4.335 3.954 1.00 76.69 217 ALA A O 1
ATOM 1728 N N . ALA A 1 218 ? -2.789 -3.868 2.500 1.00 76.06 218 ALA A N 1
ATOM 1729 C CA . ALA A 1 218 ? -3.656 -3.606 1.366 1.00 76.06 218 ALA A CA 1
ATOM 1730 C C . ALA A 1 218 ? -4.433 -4.860 0.967 1.00 76.06 218 ALA A C 1
ATOM 1732 O O . ALA A 1 218 ? -5.656 -4.812 0.881 1.00 76.06 218 ALA A O 1
ATOM 1733 N N . GLU A 1 219 ? -3.772 -6.006 0.819 1.00 78.81 219 GLU A N 1
ATOM 1734 C CA . GLU A 1 219 ? -4.431 -7.283 0.547 1.00 78.81 219 GLU A CA 1
ATOM 1735 C C . GLU A 1 219 ? -5.512 -7.616 1.589 1.00 78.81 219 GLU A C 1
ATOM 1737 O O . GLU A 1 219 ? -6.629 -8.003 1.245 1.00 78.81 219 GLU A O 1
ATOM 1742 N N . GLN A 1 220 ? -5.232 -7.386 2.871 1.00 79.94 220 GLN A N 1
ATOM 1743 C CA . GLN A 1 220 ? -6.208 -7.574 3.943 1.00 79.94 220 GLN A CA 1
ATOM 1744 C C . GLN A 1 220 ? -7.380 -6.580 3.873 1.00 79.94 220 GLN A C 1
ATOM 1746 O O . GLN A 1 220 ? -8.504 -6.940 4.233 1.00 79.94 220 GLN A O 1
ATOM 1751 N N . LEU A 1 221 ? -7.172 -5.358 3.364 1.00 78.69 221 LEU A N 1
ATOM 1752 C CA . LEU A 1 221 ? -8.266 -4.435 3.027 1.00 78.69 221 LEU A CA 1
ATOM 1753 C C . LEU A 1 221 ? -9.112 -4.970 1.864 1.00 78.69 221 LEU A C 1
ATOM 1755 O O . LEU A 1 221 ? -10.341 -4.853 1.896 1.00 78.69 221 LEU A O 1
ATOM 1759 N N . PHE A 1 222 ? -8.490 -5.585 0.855 1.00 78.31 222 PHE A N 1
ATOM 1760 C CA . PHE A 1 222 ? -9.217 -6.232 -0.240 1.00 78.31 222 PHE A CA 1
ATOM 1761 C C . PHE A 1 222 ? -10.062 -7.399 0.267 1.00 78.31 222 PHE A C 1
ATOM 1763 O O . PHE A 1 222 ? -11.243 -7.461 -0.069 1.00 78.31 222 PHE A O 1
ATOM 1770 N N . ARG A 1 223 ? -9.526 -8.244 1.157 1.00 80.00 223 ARG A N 1
ATOM 1771 C CA . ARG A 1 223 ? -10.264 -9.350 1.799 1.00 80.00 223 ARG A CA 1
ATOM 1772 C C . ARG A 1 223 ? -11.542 -8.871 2.513 1.00 80.00 223 ARG A C 1
ATOM 1774 O O . ARG A 1 223 ? -12.558 -9.561 2.495 1.00 80.00 223 ARG A O 1
ATOM 1781 N N . THR A 1 224 ? -11.537 -7.661 3.079 1.00 79.69 224 THR A N 1
ATOM 1782 C CA . THR A 1 224 ? -12.722 -7.044 3.710 1.00 79.69 224 THR A CA 1
ATOM 1783 C C . THR A 1 224 ? -13.803 -6.609 2.722 1.00 79.69 224 THR A C 1
ATOM 1785 O O . THR A 1 224 ? -14.977 -6.562 3.083 1.00 79.69 224 THR A O 1
ATOM 1788 N N . ASN A 1 225 ? -13.430 -6.239 1.497 1.00 79.56 225 ASN A N 1
ATOM 1789 C CA . ASN A 1 225 ? -14.341 -5.601 0.541 1.00 79.56 225 ASN A CA 1
ATOM 1790 C C . ASN A 1 225 ? -14.670 -6.495 -0.658 1.00 79.56 225 ASN A C 1
ATOM 1792 O O . ASN A 1 225 ? -15.638 -6.239 -1.371 1.00 79.56 225 ASN A O 1
ATOM 1796 N N . MET A 1 226 ? -13.907 -7.562 -0.876 1.00 81.56 226 MET A N 1
ATOM 1797 C CA . MET A 1 226 ? -14.043 -8.474 -2.003 1.00 81.56 226 MET A CA 1
ATOM 1798 C C . MET A 1 226 ? -14.264 -9.888 -1.480 1.00 81.56 226 MET A C 1
ATOM 1800 O O . MET A 1 226 ? -13.390 -10.469 -0.857 1.00 81.56 226 MET A O 1
ATOM 1804 N N . LYS A 1 227 ? -15.439 -10.463 -1.743 1.00 82.12 227 LYS A N 1
ATOM 1805 C CA . LYS A 1 227 ? -15.736 -11.869 -1.456 1.00 82.12 227 LYS A CA 1
ATOM 1806 C C . LYS A 1 227 ? -15.480 -12.707 -2.706 1.00 82.12 227 LYS A C 1
ATOM 1808 O O . LYS A 1 227 ? -16.302 -12.639 -3.623 1.00 82.12 227 LYS A O 1
ATOM 1813 N N . PRO A 1 228 ? -14.394 -13.481 -2.784 1.00 80.38 228 PRO A N 1
ATOM 1814 C CA . PRO A 1 228 ? -14.113 -14.301 -3.948 1.00 80.38 228 PRO A CA 1
ATOM 1815 C C . PRO A 1 228 ? -15.186 -15.378 -4.158 1.00 80.38 228 PRO A C 1
ATOM 1817 O O . PRO A 1 228 ? -15.846 -15.838 -3.225 1.00 80.38 228 PRO A O 1
ATOM 1820 N N . GLU A 1 229 ? -15.381 -15.755 -5.417 1.00 83.19 229 GLU A N 1
ATOM 1821 C CA . GLU A 1 229 ? -16.256 -16.835 -5.855 1.00 83.19 229 GLU A CA 1
ATOM 1822 C C . GLU A 1 229 ? -15.401 -18.047 -6.252 1.00 83.19 229 GLU A C 1
ATOM 1824 O O . GLU A 1 229 ? -14.521 -17.931 -7.104 1.00 83.19 229 GLU A O 1
ATOM 1829 N N . GLY A 1 230 ? -15.703 -19.221 -5.691 1.00 75.06 230 GLY A N 1
ATOM 1830 C CA . GLY A 1 230 ? -14.992 -20.472 -5.982 1.00 75.06 230 GLY A CA 1
ATOM 1831 C C . GLY A 1 230 ? -13.985 -20.863 -4.899 1.00 75.06 230 GLY A C 1
ATOM 1832 O O . GLY A 1 230 ? -14.088 -20.403 -3.762 1.00 75.06 230 GLY A O 1
ATOM 1833 N N . ASP A 1 231 ? -13.042 -21.737 -5.256 1.00 67.81 231 ASP A N 1
ATOM 1834 C CA . ASP A 1 231 ? -11.999 -22.215 -4.346 1.00 67.81 231 ASP A CA 1
ATOM 1835 C C . ASP A 1 231 ? -10.946 -21.123 -4.130 1.00 67.81 231 ASP A C 1
ATOM 1837 O O . ASP A 1 231 ? -10.142 -20.818 -5.015 1.00 67.81 231 ASP A O 1
ATOM 1841 N N . VAL A 1 232 ? -10.951 -20.549 -2.930 1.00 65.94 232 VAL A N 1
ATOM 1842 C CA . VAL A 1 232 ? -9.891 -19.678 -2.415 1.00 65.94 232 VAL A CA 1
ATOM 1843 C C . VAL A 1 232 ? -9.239 -20.303 -1.185 1.00 65.94 232 VAL A C 1
ATOM 1845 O O . VAL A 1 232 ? -9.852 -21.173 -0.557 1.00 65.94 232 VAL A O 1
ATOM 1848 N N . PRO A 1 233 ? -8.011 -19.884 -0.827 1.00 58.12 233 PRO A N 1
ATOM 1849 C CA . PRO A 1 233 ? -7.382 -20.292 0.423 1.00 58.12 233 PRO A CA 1
ATOM 1850 C C . PRO A 1 233 ? -8.329 -20.103 1.617 1.00 58.12 233 PRO A C 1
ATOM 1852 O O . PRO A 1 233 ? -9.052 -19.108 1.705 1.00 58.12 233 PRO A O 1
ATOM 1855 N N . SER A 1 234 ? -8.361 -21.076 2.531 1.00 54.91 234 SER A N 1
ATOM 1856 C CA . SER A 1 234 ? -9.310 -21.098 3.654 1.00 54.91 234 SER A CA 1
ATOM 1857 C C . SER A 1 234 ? -9.167 -19.912 4.614 1.00 54.91 234 SER A C 1
ATOM 1859 O O . SER A 1 234 ? -10.094 -19.620 5.357 1.00 54.91 234 SER A O 1
ATOM 1861 N N . ASP A 1 235 ? -8.026 -19.227 4.604 1.00 58.62 235 ASP A N 1
ATOM 1862 C CA . ASP A 1 235 ? -7.696 -18.080 5.453 1.00 58.62 235 ASP A CA 1
ATOM 1863 C C . ASP A 1 235 ? -8.128 -16.722 4.860 1.00 58.62 235 ASP A C 1
ATOM 1865 O O . ASP A 1 235 ? -7.852 -15.672 5.446 1.00 58.62 235 ASP A O 1
ATOM 1869 N N . TYR A 1 236 ? -8.803 -16.707 3.703 1.00 65.12 236 TYR A N 1
ATOM 1870 C CA . TYR A 1 236 ? -9.146 -15.469 2.996 1.00 65.12 236 TYR A CA 1
ATOM 1871 C C . TYR A 1 236 ? -10.030 -14.509 3.821 1.00 65.12 236 TYR A C 1
ATOM 1873 O O . TYR A 1 236 ? -9.854 -13.300 3.725 1.00 65.12 236 TYR A O 1
ATOM 1881 N N . GLU A 1 237 ? -10.953 -14.999 4.659 1.00 62.06 237 GLU A N 1
ATOM 1882 C CA . GLU A 1 237 ? -11.836 -14.129 5.469 1.00 62.06 237 GLU A CA 1
ATOM 1883 C C . GLU A 1 237 ? -11.282 -13.823 6.881 1.00 62.06 237 GLU A C 1
ATOM 1885 O O . GLU A 1 237 ? -11.598 -12.773 7.450 1.00 62.06 237 GLU A O 1
ATOM 1890 N N . ASP A 1 238 ? -10.408 -14.676 7.427 1.00 64.31 238 ASP A N 1
ATOM 1891 C CA . ASP A 1 238 ? -9.943 -14.609 8.827 1.00 64.31 238 ASP A CA 1
ATOM 1892 C C . ASP A 1 238 ? -8.908 -13.500 9.096 1.00 64.31 238 ASP A C 1
ATOM 1894 O O . ASP A 1 238 ? -8.610 -13.178 10.248 1.00 64.31 238 ASP A O 1
ATOM 1898 N N . THR A 1 239 ? -8.362 -12.888 8.044 1.00 73.19 239 THR A N 1
ATOM 1899 C CA . THR A 1 239 ? -7.310 -11.858 8.133 1.00 73.19 239 THR A CA 1
ATOM 1900 C C . THR A 1 239 ? -7.745 -10.490 7.603 1.00 73.19 239 THR A C 1
ATOM 1902 O O . THR A 1 239 ? -6.924 -9.586 7.470 1.00 73.19 239 THR A O 1
ATOM 1905 N N . ALA A 1 240 ? -9.031 -10.319 7.306 1.00 82.06 240 ALA A N 1
ATOM 1906 C CA . ALA A 1 240 ? -9.598 -9.069 6.812 1.00 82.06 240 ALA A CA 1
ATOM 1907 C C . ALA A 1 240 ? -9.545 -7.944 7.871 1.00 82.06 240 ALA A C 1
ATOM 1909 O O . ALA A 1 240 ? -9.813 -8.182 9.050 1.00 82.06 240 ALA A O 1
ATOM 1910 N N . ILE A 1 241 ? -9.232 -6.710 7.453 1.00 83.81 241 ILE A N 1
ATOM 1911 C CA . ILE A 1 241 ? -9.191 -5.522 8.329 1.00 83.81 241 ILE A CA 1
ATOM 1912 C C . ILE A 1 241 ? -10.238 -4.474 7.940 1.00 83.81 241 ILE A C 1
ATOM 1914 O O . ILE A 1 241 ? -10.421 -4.170 6.763 1.00 83.81 241 ILE A O 1
ATOM 1918 N N . ASP A 1 242 ? -10.928 -3.905 8.927 1.00 86.88 242 ASP A N 1
ATOM 1919 C CA . ASP A 1 242 ? -11.924 -2.840 8.732 1.00 86.88 242 ASP A CA 1
ATOM 1920 C C . ASP A 1 242 ? -11.311 -1.449 8.865 1.00 86.88 242 ASP A C 1
ATOM 1922 O O . ASP A 1 242 ? -11.810 -0.496 8.268 1.00 86.88 242 ASP A O 1
ATOM 1926 N N . VAL A 1 243 ? -10.254 -1.332 9.670 1.00 83.19 243 VAL A N 1
ATOM 1927 C CA . VAL A 1 243 ? -9.531 -0.085 9.907 1.00 83.19 243 VAL A CA 1
ATOM 1928 C C . VAL A 1 243 ? -8.042 -0.339 9.766 1.00 83.19 243 VAL A C 1
ATOM 1930 O O . VAL A 1 243 ? -7.463 -1.162 10.482 1.00 83.19 243 VAL A O 1
ATOM 1933 N N . PHE A 1 244 ? -7.417 0.428 8.881 1.00 79.94 244 PHE A N 1
ATOM 1934 C CA . PHE A 1 244 ? -5.974 0.587 8.865 1.00 79.94 244 PHE A CA 1
ATOM 1935 C C . PHE A 1 244 ? -5.639 1.868 9.624 1.00 79.94 244 PHE A C 1
ATOM 1937 O O . PHE A 1 244 ? -6.091 2.947 9.243 1.00 79.94 244 PHE A O 1
ATOM 1944 N N . PHE A 1 245 ? -4.893 1.746 10.722 1.00 73.38 245 PHE A N 1
ATOM 1945 C CA . PHE A 1 245 ? -4.467 2.878 11.539 1.00 73.38 245 PHE A CA 1
ATOM 1946 C C . PHE A 1 245 ? -2.947 2.923 11.578 1.00 73.38 245 PHE A C 1
ATOM 1948 O O . PHE A 1 245 ? -2.304 1.984 12.045 1.00 73.38 245 PHE A O 1
ATOM 1955 N N . ASN A 1 246 ? -2.371 4.019 11.103 1.00 66.75 246 ASN A N 1
ATOM 1956 C CA . ASN A 1 246 ? -0.935 4.143 10.962 1.00 66.75 246 ASN A CA 1
ATOM 1957 C C . ASN A 1 246 ? -0.374 5.126 11.989 1.00 66.75 246 ASN A C 1
ATOM 1959 O O . ASN A 1 246 ? -0.431 6.337 11.792 1.00 66.75 246 ASN A O 1
ATOM 1963 N N . TYR A 1 247 ? 0.184 4.582 13.074 1.00 53.84 247 TYR A N 1
ATOM 1964 C CA . TYR A 1 247 ? 0.913 5.364 14.078 1.00 53.84 247 TYR A CA 1
ATOM 1965 C C . TYR A 1 247 ? 2.382 5.616 13.663 1.00 53.84 247 TYR A C 1
ATOM 1967 O O . TYR A 1 247 ? 3.131 6.290 14.365 1.00 53.84 247 TYR A O 1
ATOM 1975 N N . GLN A 1 248 ? 2.868 5.044 12.559 1.00 52.44 248 GLN A N 1
ATOM 1976 C CA . GLN A 1 248 ? 4.297 5.091 12.262 1.00 52.44 248 GLN A CA 1
ATOM 1977 C C . GLN A 1 248 ? 4.713 6.374 11.531 1.00 52.44 248 GLN A C 1
ATOM 1979 O O . GLN A 1 248 ? 4.058 6.773 10.569 1.00 52.44 248 GLN A O 1
ATOM 1984 N N . PRO A 1 249 ? 5.850 6.984 11.914 1.00 42.28 249 PRO A N 1
ATOM 1985 C CA . PRO A 1 249 ? 6.443 8.101 11.178 1.00 42.28 249 PRO A CA 1
ATOM 1986 C C . PRO A 1 249 ? 7.197 7.666 9.906 1.00 42.28 249 PRO A C 1
ATOM 1988 O O . PRO A 1 249 ? 7.640 8.530 9.155 1.00 42.28 249 PRO A O 1
ATOM 1991 N N . ASP A 1 250 ? 7.357 6.357 9.681 1.00 42.97 250 ASP A N 1
ATOM 1992 C CA . ASP A 1 250 ? 8.195 5.764 8.626 1.00 42.97 250 ASP A CA 1
ATOM 1993 C C . ASP A 1 250 ? 7.373 5.065 7.537 1.00 42.97 250 ASP A C 1
ATOM 1995 O O . ASP A 1 250 ? 7.796 4.078 6.951 1.00 42.97 250 ASP A O 1
ATOM 1999 N N . HIS A 1 251 ? 6.157 5.553 7.282 1.00 48.53 251 HIS A N 1
ATOM 2000 C CA . HIS A 1 251 ? 5.522 5.210 6.020 1.00 48.53 251 HIS A CA 1
ATOM 2001 C C . HIS A 1 251 ? 6.235 6.003 4.939 1.00 48.53 251 HIS A C 1
ATOM 2003 O O . HIS A 1 251 ? 6.098 7.236 4.850 1.00 48.53 251 HIS A O 1
ATOM 2009 N N . LYS A 1 252 ? 6.997 5.292 4.119 1.00 60.19 252 LYS A N 1
ATOM 2010 C CA . LYS A 1 252 ? 7.402 5.850 2.850 1.00 60.19 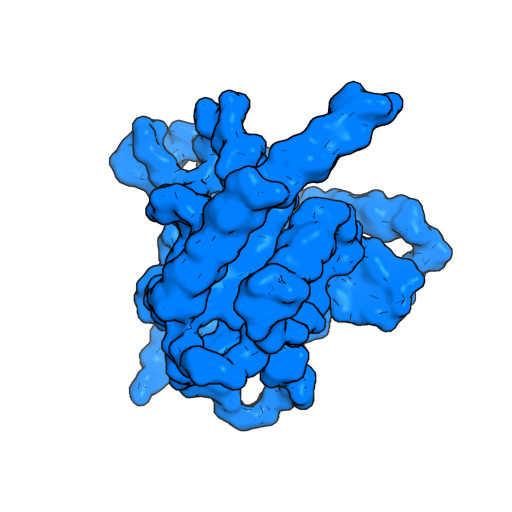252 LYS A CA 1
ATOM 2011 C C . LYS A 1 252 ? 6.112 5.960 2.044 1.00 60.19 252 LYS A C 1
ATOM 2013 O O . LYS A 1 252 ? 5.200 5.138 2.119 1.00 60.19 252 LYS A O 1
ATOM 2018 N N . THR A 1 253 ? 5.918 7.109 1.416 1.00 56.56 253 THR A N 1
ATOM 2019 C CA . THR A 1 253 ? 4.619 7.435 0.809 1.00 56.56 253 THR A CA 1
ATOM 2020 C C . THR A 1 253 ? 4.269 6.485 -0.337 1.00 56.56 253 THR A C 1
ATOM 2022 O O . THR A 1 253 ? 3.089 6.294 -0.609 1.00 56.56 253 THR A O 1
ATOM 2025 N N . TRP A 1 254 ? 5.281 5.826 -0.899 1.00 65.31 254 TRP A N 1
ATOM 2026 C CA . TRP A 1 254 ? 5.174 4.837 -1.960 1.00 65.31 254 TRP A CA 1
ATOM 2027 C C . TRP A 1 254 ? 4.547 3.508 -1.539 1.00 65.31 254 TRP A C 1
ATOM 2029 O O . TRP A 1 254 ? 3.848 2.892 -2.339 1.00 65.31 254 TRP A O 1
ATOM 2039 N N . ASP A 1 255 ? 4.640 3.144 -0.259 1.00 68.00 255 ASP A N 1
ATOM 2040 C CA . ASP A 1 255 ? 4.012 1.945 0.310 1.00 68.00 255 ASP A CA 1
ATOM 2041 C C . ASP A 1 255 ? 2.470 1.962 0.165 1.00 68.00 255 ASP A C 1
ATOM 2043 O O . ASP A 1 255 ? 1.799 0.928 0.153 1.00 68.00 255 ASP A O 1
ATOM 2047 N N . LEU A 1 256 ? 1.865 3.157 0.089 1.00 72.56 256 LEU A N 1
ATOM 2048 C CA . LEU A 1 256 ? 0.407 3.338 0.030 1.00 72.56 256 LEU A CA 1
ATOM 2049 C C . LEU A 1 256 ? -0.107 3.688 -1.361 1.00 72.56 256 LEU A C 1
ATOM 2051 O O . LEU A 1 256 ? -1.298 3.492 -1.617 1.00 72.56 256 LEU A O 1
ATOM 2055 N N . ASP A 1 257 ? 0.753 4.188 -2.244 1.00 77.81 257 ASP A N 1
ATOM 2056 C CA . ASP A 1 257 ? 0.370 4.715 -3.553 1.00 77.81 257 ASP A CA 1
ATOM 2057 C C . ASP A 1 257 ? -0.392 3.703 -4.434 1.00 77.81 257 ASP A C 1
ATOM 2059 O O . ASP A 1 257 ? -1.433 4.091 -4.987 1.00 77.81 257 ASP A O 1
ATOM 2063 N N . PRO A 1 258 ? -0.037 2.397 -4.482 1.00 80.81 258 PRO A N 1
ATOM 2064 C CA . PRO A 1 258 ? -0.802 1.443 -5.280 1.00 80.81 258 PRO A CA 1
ATOM 2065 C C . PRO A 1 258 ? -2.205 1.268 -4.709 1.00 80.81 258 PRO A C 1
ATOM 2067 O O . PRO A 1 258 ? -3.193 1.196 -5.441 1.00 80.81 258 PRO A O 1
ATOM 2070 N N . THR A 1 259 ? -2.309 1.249 -3.379 1.00 78.94 259 THR A N 1
ATOM 2071 C CA . THR A 1 259 ? -3.589 1.099 -2.693 1.00 78.94 259 THR A CA 1
ATOM 2072 C C . THR A 1 259 ? -4.447 2.339 -2.917 1.00 78.94 259 THR A C 1
ATOM 2074 O O . THR A 1 259 ? -5.623 2.186 -3.243 1.00 78.94 259 THR A O 1
ATOM 2077 N N . LEU A 1 260 ? -3.876 3.554 -2.822 1.00 80.12 260 LEU A N 1
ATOM 2078 C CA . LEU A 1 260 ? -4.545 4.847 -3.059 1.00 80.12 260 LEU A CA 1
ATOM 2079 C C . LEU A 1 260 ? -5.253 4.910 -4.417 1.00 80.12 260 LEU A C 1
ATOM 2081 O O . LEU A 1 260 ? -6.371 5.436 -4.478 1.00 80.12 260 LEU A O 1
ATOM 2085 N N . ALA A 1 261 ? -4.654 4.335 -5.466 1.00 79.81 261 ALA A N 1
ATOM 2086 C CA . ALA A 1 261 ? -5.300 4.213 -6.772 1.00 79.81 261 ALA A CA 1
ATOM 2087 C C . ALA A 1 261 ? -6.601 3.395 -6.696 1.00 79.81 261 ALA A C 1
ATOM 2089 O O . ALA A 1 261 ? -7.574 3.743 -7.354 1.00 79.81 261 ALA A O 1
ATOM 2090 N N . MET A 1 262 ? -6.652 2.357 -5.858 1.00 82.75 262 MET A N 1
ATOM 2091 C CA . MET A 1 262 ? -7.731 1.361 -5.812 1.00 82.75 262 MET A CA 1
ATOM 2092 C C . MET A 1 262 ? -8.841 1.661 -4.786 1.00 82.75 262 MET A C 1
ATOM 2094 O O . MET A 1 262 ? -9.948 1.137 -4.921 1.00 82.75 262 MET A O 1
ATOM 2098 N N . TYR A 1 263 ? -8.604 2.527 -3.786 1.00 80.00 263 TYR A N 1
ATOM 2099 C CA . TYR A 1 263 ? -9.583 2.853 -2.722 1.00 80.00 263 TYR A CA 1
ATOM 2100 C C . TYR A 1 263 ? -10.973 3.194 -3.270 1.00 80.00 263 TYR A C 1
ATOM 2102 O O . TYR A 1 263 ? -11.996 2.761 -2.735 1.00 80.00 263 TYR A O 1
ATOM 2110 N N . ARG A 1 264 ? -11.007 3.983 -4.351 1.00 75.56 264 ARG A N 1
ATOM 2111 C CA . ARG A 1 264 ? -12.255 4.492 -4.922 1.00 75.56 264 ARG A CA 1
ATOM 2112 C C . ARG A 1 264 ? -13.065 3.392 -5.609 1.00 75.56 264 ARG A C 1
ATOM 2114 O O . ARG A 1 264 ? -14.284 3.383 -5.457 1.00 75.56 264 ARG A O 1
ATOM 2121 N N . ALA A 1 265 ? -12.401 2.445 -6.275 1.00 78.75 265 ALA A N 1
ATOM 2122 C CA . ALA A 1 265 ? -13.050 1.286 -6.887 1.00 78.75 265 ALA A CA 1
ATOM 2123 C C . ALA A 1 265 ? -13.703 0.361 -5.843 1.00 78.75 265 ALA A C 1
ATOM 2125 O O . ALA A 1 265 ? -14.721 -0.270 -6.120 1.00 78.75 265 ALA A O 1
ATOM 2126 N N . LEU A 1 266 ? -13.149 0.318 -4.628 1.00 75.44 266 LEU A N 1
ATOM 2127 C CA . LEU A 1 266 ? -13.647 -0.499 -3.519 1.00 75.44 266 LEU A CA 1
ATOM 2128 C C . LEU A 1 266 ? -14.697 0.193 -2.640 1.00 75.44 266 LEU A C 1
ATOM 2130 O O . LEU A 1 266 ? -15.256 -0.439 -1.746 1.00 75.44 266 LEU A O 1
ATOM 2134 N N . GLY A 1 267 ? -14.947 1.491 -2.835 1.00 70.25 267 GLY A N 1
ATOM 2135 C CA . GLY A 1 267 ? -15.821 2.265 -1.948 1.00 70.25 267 GLY A CA 1
ATOM 2136 C C . GLY A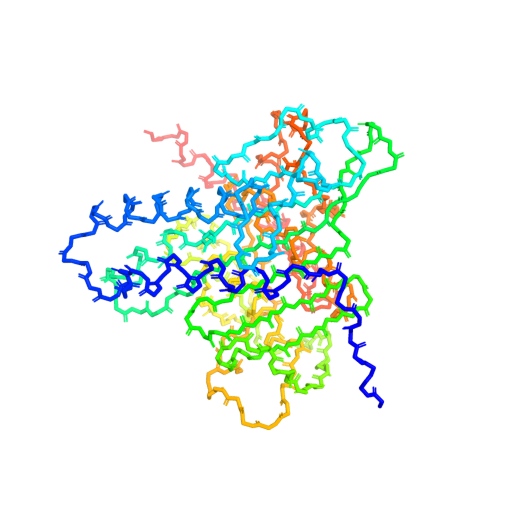 1 267 ? -15.266 2.458 -0.529 1.00 70.25 267 GLY A C 1
ATOM 2137 O O . GLY A 1 267 ? -16.038 2.727 0.393 1.00 70.25 267 GLY A O 1
ATOM 2138 N N . ILE A 1 268 ? -13.946 2.333 -0.344 1.00 77.00 268 ILE A N 1
ATOM 2139 C CA . ILE A 1 268 ? -13.259 2.594 0.929 1.00 77.00 268 ILE A CA 1
ATOM 2140 C C . ILE A 1 268 ? -12.953 4.092 1.021 1.00 77.00 268 ILE A C 1
ATOM 2142 O O . ILE A 1 268 ? -12.600 4.737 0.028 1.00 77.00 268 ILE A O 1
ATOM 2146 N N . THR A 1 269 ? -13.068 4.671 2.216 1.00 77.94 269 THR A N 1
ATOM 2147 C CA . THR A 1 269 ? -12.650 6.058 2.428 1.00 77.94 269 THR A CA 1
ATOM 2148 C C . THR A 1 269 ? -11.137 6.174 2.262 1.00 77.94 269 THR A C 1
ATOM 2150 O O . THR A 1 269 ? -10.371 5.424 2.865 1.00 77.94 269 THR A O 1
ATOM 2153 N N . GLN A 1 270 ? -10.696 7.116 1.425 1.00 76.62 270 GLN A N 1
ATOM 2154 C CA . GLN A 1 270 ? -9.269 7.384 1.256 1.00 76.62 270 GLN A CA 1
ATOM 2155 C C . GLN A 1 270 ? -8.629 7.756 2.602 1.00 76.62 270 GLN A C 1
ATOM 2157 O O . GLN A 1 270 ? -9.293 8.407 3.418 1.00 76.62 270 GLN A O 1
ATOM 2162 N N . PRO A 1 271 ? -7.355 7.390 2.831 1.00 74.50 271 PRO A N 1
ATOM 2163 C CA . PRO A 1 271 ? -6.642 7.767 4.038 1.00 74.50 271 PRO A CA 1
ATOM 2164 C C . PRO A 1 271 ? -6.687 9.277 4.268 1.00 74.50 271 PRO A C 1
ATOM 2166 O O . PRO A 1 271 ? -6.348 10.073 3.385 1.00 74.50 271 PRO A O 1
ATOM 2169 N N . THR A 1 272 ? -7.095 9.668 5.471 1.00 70.31 272 THR A N 1
ATOM 2170 C CA . THR A 1 272 ? -7.037 11.056 5.932 1.00 70.31 272 THR A CA 1
ATOM 2171 C C . THR A 1 272 ? -6.280 11.132 7.240 1.00 70.31 272 THR A C 1
ATOM 2173 O O . THR A 1 272 ? -6.281 10.174 8.014 1.00 70.31 272 THR A O 1
ATOM 2176 N N . ASP A 1 273 ? -5.705 12.291 7.531 1.00 70.19 273 ASP A N 1
ATOM 2177 C CA . ASP A 1 273 ? -5.298 12.589 8.898 1.00 70.19 273 ASP A CA 1
ATOM 2178 C C . ASP A 1 273 ? -6.521 12.809 9.817 1.00 70.19 273 ASP A C 1
ATOM 2180 O O . ASP A 1 273 ? -7.688 12.801 9.396 1.00 70.19 273 ASP A O 1
ATOM 2184 N N . VAL A 1 274 ? -6.267 13.031 11.105 1.00 64.56 274 VAL A N 1
ATOM 2185 C CA . VAL A 1 274 ? -7.311 13.290 12.118 1.00 64.56 274 VAL A CA 1
ATOM 2186 C C . VAL A 1 274 ? -8.098 14.585 11.880 1.00 64.56 274 VAL A C 1
ATOM 2188 O O . VAL A 1 274 ? -9.183 14.770 12.443 1.00 64.56 274 VAL A O 1
ATOM 2191 N N . TYR A 1 275 ? -7.589 15.467 11.018 1.00 66.06 275 TYR A N 1
ATOM 2192 C CA . TYR A 1 275 ? -8.202 16.733 10.621 1.00 66.06 275 TYR A CA 1
ATOM 2193 C C . TYR A 1 275 ? -8.996 16.619 9.311 1.00 66.06 275 TYR A C 1
ATOM 2195 O O . TYR A 1 275 ? -9.634 17.585 8.897 1.00 66.06 275 TYR A O 1
ATOM 2203 N N . GLY A 1 276 ? -9.013 15.440 8.681 1.00 66.12 276 GLY A N 1
ATOM 2204 C CA . GLY A 1 276 ? -9.728 15.183 7.434 1.00 66.12 276 GLY A CA 1
ATOM 2205 C C . GLY A 1 276 ? -8.974 15.627 6.180 1.00 66.12 276 GLY A C 1
ATOM 2206 O O . GLY A 1 276 ? -9.570 15.669 5.103 1.00 66.12 276 GLY A O 1
ATOM 2207 N N . ARG A 1 277 ? -7.680 15.952 6.284 1.00 69.88 277 ARG A N 1
ATOM 2208 C CA . ARG A 1 277 ? -6.836 16.212 5.113 1.00 69.88 277 ARG A CA 1
ATOM 2209 C C . ARG A 1 277 ? -6.493 14.880 4.456 1.00 69.88 277 ARG A C 1
ATOM 2211 O O . ARG A 1 277 ? -6.000 13.971 5.122 1.00 69.88 277 ARG A O 1
ATOM 2218 N N . GLN A 1 278 ? -6.791 14.760 3.166 1.00 69.94 278 GLN A N 1
ATOM 2219 C CA . GLN A 1 278 ? -6.511 13.555 2.386 1.00 69.94 278 GLN A CA 1
ATOM 2220 C C . GLN A 1 278 ? -5.012 13.388 2.149 1.00 69.94 278 GLN A C 1
ATOM 2222 O O . GLN A 1 278 ? -4.297 14.368 1.933 1.00 69.94 278 GLN A O 1
ATOM 2227 N N . LEU A 1 279 ? -4.556 12.137 2.146 1.00 65.69 279 LEU A N 1
ATOM 2228 C CA . LEU A 1 279 ? -3.219 11.806 1.680 1.00 65.69 279 LEU A CA 1
ATOM 2229 C C . LEU A 1 279 ? -3.136 11.988 0.156 1.00 65.69 279 LEU A C 1
ATOM 2231 O O . LEU A 1 279 ? -3.983 11.492 -0.586 1.00 65.69 279 LEU A O 1
ATOM 2235 N N . THR A 1 280 ? -2.102 12.686 -0.305 1.00 61.41 280 THR A N 1
ATOM 2236 C CA . THR A 1 280 ? -1.682 12.733 -1.713 1.00 61.41 280 THR A CA 1
ATOM 2237 C C . THR A 1 280 ? -0.423 11.884 -1.892 1.00 61.41 280 THR A C 1
ATOM 2239 O O . THR A 1 280 ? 0.356 11.763 -0.940 1.00 61.41 280 THR A O 1
ATOM 2242 N N . ALA A 1 281 ? -0.203 11.316 -3.085 1.00 58.44 281 ALA A N 1
ATOM 2243 C CA . ALA A 1 281 ? 1.065 10.650 -3.387 1.00 58.44 281 ALA A CA 1
ATOM 2244 C C . ALA A 1 281 ? 2.189 11.687 -3.303 1.00 58.44 281 ALA A C 1
ATOM 2246 O O . ALA A 1 281 ? 2.132 12.747 -3.925 1.00 58.44 281 ALA A O 1
ATOM 2247 N N . ASN A 1 282 ? 3.180 11.422 -2.459 1.00 59.66 282 ASN A N 1
ATOM 2248 C CA . ASN A 1 282 ? 4.205 12.408 -2.097 1.00 59.66 282 ASN A CA 1
ATOM 2249 C C . ASN A 1 282 ? 5.627 11.857 -2.246 1.00 59.66 282 ASN A C 1
ATOM 2251 O O . ASN A 1 282 ? 6.589 12.575 -1.985 1.00 59.66 282 ASN A O 1
ATOM 2255 N N . ALA A 1 283 ? 5.764 10.610 -2.693 1.00 58.97 283 ALA A N 1
ATOM 2256 C CA . ALA A 1 283 ? 7.042 9.937 -2.874 1.00 58.97 283 ALA A CA 1
ATOM 2257 C C . ALA A 1 283 ? 7.908 10.611 -3.946 1.00 58.97 283 ALA A C 1
ATOM 2259 O O . ALA A 1 283 ? 9.111 10.810 -3.774 1.00 58.97 283 ALA A O 1
ATOM 2260 N N . ALA A 1 284 ? 7.256 11.054 -5.017 1.00 55.41 284 ALA A N 1
ATOM 2261 C CA . ALA A 1 284 ? 7.880 11.725 -6.145 1.00 55.41 284 ALA A CA 1
ATOM 2262 C C . ALA A 1 284 ? 8.047 13.253 -5.974 1.00 55.41 284 ALA A C 1
ATOM 2264 O O . ALA A 1 284 ? 8.567 13.910 -6.874 1.00 55.41 284 ALA A O 1
ATOM 2265 N N . ALA A 1 285 ? 7.629 13.838 -4.839 1.00 56.97 285 ALA A N 1
ATOM 2266 C CA . ALA A 1 285 ? 7.682 15.282 -4.575 1.00 56.97 285 ALA A CA 1
ATOM 2267 C C . ALA A 1 285 ? 8.638 15.621 -3.400 1.00 56.97 285 ALA A C 1
ATOM 2269 O O . ALA A 1 285 ? 8.193 15.797 -2.264 1.00 56.97 285 ALA A O 1
ATOM 2270 N N . PRO A 1 286 ? 9.957 15.773 -3.639 1.00 47.59 286 PRO A N 1
ATOM 2271 C CA . PRO A 1 286 ? 10.979 15.895 -2.590 1.00 47.59 286 PRO A CA 1
ATOM 2272 C C . PRO A 1 286 ? 10.919 17.205 -1.788 1.00 47.59 286 PRO A C 1
ATOM 2274 O O . PRO A 1 286 ? 11.496 17.289 -0.708 1.00 47.59 286 PRO A O 1
ATOM 2277 N N . GLN A 1 287 ? 10.231 18.237 -2.290 1.00 44.41 287 GLN A N 1
ATOM 2278 C CA . GLN A 1 287 ? 10.164 19.553 -1.634 1.00 44.41 287 GLN A CA 1
ATOM 2279 C C . GLN A 1 287 ? 9.159 19.593 -0.478 1.00 44.41 287 GLN A C 1
ATOM 2281 O O . GLN A 1 287 ? 9.246 20.434 0.419 1.00 44.41 287 GLN A O 1
ATOM 2286 N N . LEU A 1 288 ? 8.229 18.640 -0.447 1.00 43.31 288 LEU A N 1
ATOM 2287 C CA . LEU A 1 288 ? 7.382 18.412 0.706 1.00 43.31 288 LEU A CA 1
ATOM 2288 C C . LEU A 1 288 ? 8.164 17.544 1.689 1.00 43.31 288 LEU A C 1
ATOM 2290 O O . LEU A 1 288 ? 7.952 16.334 1.711 1.00 43.31 288 LEU A O 1
ATOM 2294 N N . LYS A 1 289 ? 9.038 18.159 2.509 1.00 39.00 289 LYS A N 1
ATOM 2295 C CA . LYS A 1 289 ? 9.090 17.956 3.978 1.00 39.00 289 LYS A CA 1
ATOM 2296 C C . LYS A 1 289 ? 10.381 18.488 4.635 1.00 39.00 289 LYS A C 1
ATOM 2298 O O . LYS A 1 289 ? 11.487 18.066 4.317 1.00 39.00 289 LYS A O 1
ATOM 2303 N N . PRO A 1 290 ? 10.210 19.359 5.641 1.00 30.45 290 PRO A N 1
ATOM 2304 C CA . PRO A 1 290 ? 10.311 18.948 7.045 1.00 30.45 290 PRO A CA 1
ATOM 2305 C C . PRO A 1 290 ? 9.044 19.385 7.799 1.00 30.45 290 PRO A C 1
ATOM 2307 O O . PRO A 1 290 ? 8.850 20.560 8.081 1.00 30.45 290 PRO A O 1
ATOM 2310 N N . GLY A 1 291 ? 8.133 18.452 8.086 1.00 32.78 291 GLY A N 1
ATOM 2311 C CA . GLY A 1 291 ? 6.922 18.758 8.868 1.00 32.78 291 GLY A CA 1
ATOM 2312 C C . GLY A 1 291 ? 5.728 17.849 8.588 1.00 32.78 291 GLY A C 1
ATOM 2313 O O . GLY A 1 291 ? 5.049 17.428 9.523 1.00 32.78 291 GLY A O 1
ATOM 2314 N N . ALA A 1 292 ? 5.513 17.455 7.332 1.00 35.25 292 ALA A N 1
ATOM 2315 C CA . ALA A 1 292 ? 4.428 16.535 6.988 1.00 35.25 292 ALA A CA 1
ATOM 2316 C C . ALA A 1 292 ? 4.705 15.066 7.394 1.00 35.25 292 ALA A C 1
ATOM 2318 O O . ALA A 1 292 ? 3.755 14.343 7.633 1.00 35.25 292 ALA A O 1
ATOM 2319 N N . TRP A 1 293 ? 5.953 14.610 7.608 1.00 35.19 293 TRP A N 1
ATOM 2320 C CA . TRP A 1 293 ? 6.200 13.233 8.114 1.00 35.19 293 TRP A CA 1
ATOM 2321 C C . TRP A 1 293 ? 5.805 13.092 9.595 1.00 35.19 293 TRP A C 1
ATOM 2323 O O . TRP A 1 293 ? 5.438 12.012 10.036 1.00 35.19 293 TRP A O 1
ATOM 2333 N N . HIS A 1 294 ? 5.855 14.188 10.363 1.00 35.16 294 HIS A N 1
ATOM 2334 C CA . HIS A 1 294 ? 5.611 14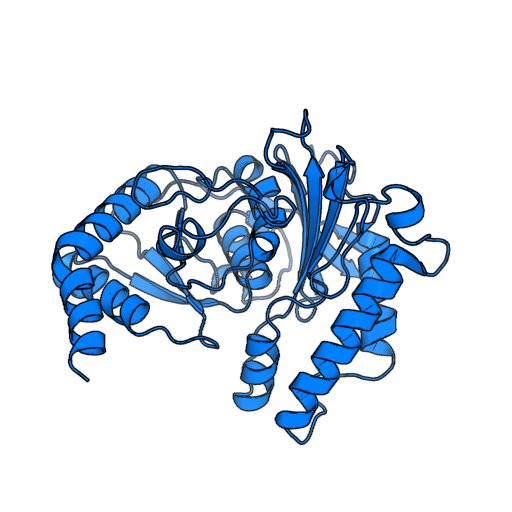.179 11.812 1.00 35.16 294 HIS A CA 1
ATOM 2335 C C . HIS A 1 294 ? 4.182 14.583 12.197 1.00 35.16 294 HIS A C 1
ATOM 2337 O O . HIS A 1 294 ? 3.724 14.233 13.278 1.00 35.16 294 HIS A O 1
ATOM 2343 N N . THR A 1 295 ? 3.461 15.286 11.318 1.00 35.34 295 THR A N 1
ATOM 2344 C CA . THR A 1 295 ? 2.032 15.609 11.507 1.00 35.34 295 THR A CA 1
ATOM 2345 C C . THR A 1 295 ? 1.088 14.577 10.878 1.00 35.34 295 THR A C 1
ATOM 2347 O O . THR A 1 295 ? -0.094 14.568 11.206 1.00 35.34 295 THR A O 1
ATOM 2350 N N . ASN A 1 296 ? 1.608 13.667 10.043 1.00 40.94 296 ASN A N 1
ATOM 2351 C CA . ASN A 1 296 ? 0.862 12.571 9.410 1.00 40.94 296 ASN A CA 1
ATOM 2352 C C . ASN A 1 296 ? 0.901 11.252 10.209 1.00 40.94 296 ASN A C 1
ATOM 2354 O O . ASN A 1 296 ? 0.480 10.222 9.697 1.00 40.94 296 ASN A O 1
ATOM 2358 N N . GLY A 1 297 ? 1.377 11.252 11.459 1.00 44.81 297 GLY A N 1
ATOM 2359 C CA . GLY A 1 297 ? 1.481 10.044 12.299 1.00 44.81 297 GLY A CA 1
ATOM 2360 C C . GLY A 1 297 ? 0.144 9.431 12.746 1.00 44.81 297 GLY A C 1
ATOM 2361 O O . GLY A 1 297 ? 0.131 8.612 13.656 1.00 44.81 297 GLY A O 1
ATOM 2362 N N . TYR A 1 298 ? -0.970 9.855 12.147 1.00 57.44 298 TYR A N 1
ATOM 2363 C CA . TYR A 1 298 ? -2.329 9.405 12.441 1.00 57.44 298 TYR A CA 1
ATOM 2364 C C . TYR A 1 298 ? -3.147 9.312 11.151 1.00 57.44 298 TYR A C 1
ATOM 2366 O O . TYR A 1 298 ? -4.265 9.825 11.053 1.00 57.44 298 TYR A O 1
ATOM 2374 N N . LEU A 1 299 ? -2.559 8.717 10.115 1.00 64.50 299 LEU A N 1
ATOM 2375 C CA . LEU A 1 299 ? -3.318 8.369 8.923 1.00 64.50 299 LEU A CA 1
ATOM 2376 C C . LEU A 1 299 ? -4.181 7.156 9.242 1.00 64.50 299 LEU A C 1
ATOM 2378 O O . LEU A 1 299 ? -3.699 6.160 9.783 1.00 64.50 299 LEU A O 1
ATOM 2382 N N . TYR A 1 300 ? -5.455 7.234 8.889 1.00 71.56 300 TYR A N 1
ATOM 2383 C CA . TYR A 1 300 ? -6.339 6.084 8.966 1.00 71.56 300 TYR A CA 1
ATOM 2384 C C . TYR A 1 300 ? -7.259 6.025 7.757 1.00 71.56 300 TYR A C 1
ATOM 2386 O O . TYR A 1 300 ? -7.652 7.048 7.187 1.00 71.56 300 TYR A O 1
ATOM 2394 N N . SER A 1 301 ? -7.610 4.803 7.387 1.00 78.31 301 SER A N 1
ATOM 2395 C CA . SER A 1 301 ? -8.692 4.497 6.464 1.00 78.31 301 SER A CA 1
ATOM 2396 C C . SER A 1 301 ? -9.617 3.467 7.093 1.00 78.31 301 SER A C 1
ATOM 2398 O O . SER A 1 301 ? -9.223 2.723 7.997 1.00 78.31 301 SER A O 1
ATOM 2400 N N . ALA A 1 302 ? -10.874 3.462 6.658 1.00 82.44 302 ALA A N 1
ATOM 2401 C CA . ALA A 1 302 ? -11.885 2.608 7.250 1.00 82.44 302 ALA A CA 1
ATOM 2402 C C . ALA A 1 302 ? -12.908 2.124 6.223 1.00 82.44 302 ALA A C 1
ATOM 2404 O O . ALA A 1 302 ? -13.175 2.773 5.208 1.00 82.44 302 ALA A O 1
ATOM 2405 N N . ARG A 1 303 ? -13.540 0.992 6.535 1.00 84.31 303 ARG A N 1
ATOM 2406 C CA . ARG A 1 303 ? -14.707 0.492 5.813 1.00 84.31 303 ARG A CA 1
ATOM 2407 C C . ARG A 1 303 ? -15.905 1.428 6.013 1.00 84.31 303 ARG A C 1
ATOM 2409 O O . ARG A 1 303 ? -16.649 1.331 6.990 1.00 84.31 303 ARG A O 1
ATOM 2416 N N . GLY A 1 304 ? -16.074 2.332 5.057 1.00 81.50 304 GLY A N 1
ATOM 2417 C CA . GLY A 1 304 ? -17.240 3.195 4.935 1.00 81.50 304 GLY A CA 1
ATOM 2418 C C . GLY A 1 304 ? -17.164 4.489 5.756 1.00 81.50 304 GLY A C 1
ATOM 2419 O O . GLY A 1 304 ? -16.424 4.589 6.742 1.00 81.50 304 GLY A O 1
ATOM 2420 N N . PRO A 1 305 ? -17.943 5.519 5.374 1.00 84.00 305 PRO A N 1
ATOM 2421 C CA . PRO A 1 305 ? -17.928 6.821 6.033 1.00 84.00 305 PRO A CA 1
ATOM 2422 C C . PRO A 1 305 ? -18.276 6.804 7.524 1.00 84.00 305 PRO A C 1
ATOM 2424 O O . PRO A 1 305 ? -17.787 7.670 8.255 1.00 84.00 305 PRO A O 1
ATOM 2427 N N . THR A 1 306 ? -19.126 5.883 7.994 1.00 87.31 306 THR A N 1
ATOM 2428 C CA . THR A 1 306 ? -19.544 5.863 9.408 1.00 87.31 306 THR A CA 1
ATOM 2429 C C . THR A 1 306 ? -18.388 5.468 10.314 1.00 87.31 306 THR A C 1
ATOM 2431 O O . THR A 1 306 ? -18.079 6.194 11.262 1.00 87.31 306 THR A O 1
ATOM 2434 N N . LEU A 1 307 ? -17.709 4.360 9.997 1.00 88.56 307 LEU A N 1
ATOM 2435 C CA . LEU A 1 307 ? -16.538 3.914 10.752 1.00 88.56 307 LEU A CA 1
ATOM 2436 C C . LEU A 1 307 ? -15.395 4.915 10.627 1.00 88.56 307 LEU A C 1
ATOM 2438 O O . LEU A 1 307 ? -14.751 5.226 11.625 1.00 88.56 307 LEU A O 1
ATOM 2442 N N . HIS A 1 308 ? -15.208 5.499 9.440 1.00 86.44 308 HIS A N 1
ATOM 2443 C CA . HIS A 1 308 ? -14.210 6.548 9.229 1.00 86.44 308 HIS A CA 1
ATOM 2444 C C . HIS A 1 308 ? -14.403 7.719 10.193 1.00 86.44 308 HIS A C 1
ATOM 2446 O O . HIS A 1 308 ? -13.469 8.116 10.882 1.00 86.44 308 HIS A O 1
ATOM 2452 N N . LYS A 1 309 ? -15.628 8.246 10.315 1.00 86.50 309 LYS A N 1
ATOM 2453 C CA . LYS A 1 309 ? -15.935 9.350 11.241 1.00 86.50 309 LYS A CA 1
ATOM 2454 C C . LYS A 1 309 ? -15.739 8.964 12.706 1.00 86.50 309 LYS A C 1
ATOM 2456 O O . LYS A 1 309 ? -15.249 9.786 13.481 1.00 86.50 309 LYS A O 1
ATOM 2461 N N . LEU A 1 310 ? -16.114 7.741 13.083 1.00 89.25 310 LEU A N 1
ATOM 2462 C CA . LEU A 1 310 ? -15.905 7.230 14.438 1.00 89.25 310 LEU A CA 1
ATOM 2463 C C . LEU A 1 310 ? -14.409 7.183 14.775 1.00 89.25 310 LEU A C 1
ATOM 2465 O O . LEU A 1 310 ? -13.995 7.732 15.796 1.00 89.25 310 LEU A O 1
ATOM 2469 N N . MET A 1 311 ? -13.598 6.591 13.897 1.00 87.94 311 MET A N 1
ATOM 2470 C CA . MET A 1 311 ? -12.152 6.472 14.095 1.00 87.94 311 MET A CA 1
ATOM 2471 C C . MET A 1 311 ? -11.456 7.834 14.092 1.00 87.94 311 MET A C 1
ATOM 2473 O O . MET A 1 311 ? -10.611 8.076 14.952 1.00 87.94 311 MET A O 1
ATOM 2477 N N . ALA A 1 312 ? -11.882 8.755 13.220 1.00 84.31 312 ALA A N 1
ATOM 2478 C CA . ALA A 1 312 ? -11.430 10.146 13.214 1.00 84.31 312 ALA A CA 1
ATOM 2479 C C . ALA A 1 312 ? -11.597 10.806 14.584 1.00 84.31 312 ALA A C 1
ATOM 2481 O O . ALA A 1 312 ? -10.683 11.437 15.114 1.00 84.31 312 ALA A O 1
ATOM 2482 N N . GLN A 1 313 ? -12.794 10.666 15.158 1.00 86.25 313 GLN A N 1
ATOM 2483 C CA . GLN A 1 313 ? -13.104 11.254 16.449 1.00 86.25 313 GLN A CA 1
ATOM 2484 C C . GLN A 1 313 ? -12.295 10.594 17.564 1.00 86.25 313 GLN A C 1
ATOM 2486 O O . GLN A 1 313 ? -11.756 11.299 18.413 1.00 86.25 313 GLN A O 1
ATOM 2491 N N . CYS A 1 314 ? -12.160 9.267 17.537 1.00 87.69 314 CYS A N 1
ATOM 2492 C CA . CYS A 1 314 ? -11.374 8.543 18.530 1.00 87.69 314 CYS A CA 1
ATOM 2493 C C . CYS A 1 314 ? -9.897 8.950 18.500 1.00 87.69 314 CYS A C 1
ATOM 2495 O O . CYS A 1 314 ? -9.302 9.136 19.556 1.00 87.69 314 CYS A O 1
ATOM 2497 N N . ALA A 1 315 ? -9.319 9.140 17.313 1.00 81.56 315 ALA A N 1
ATOM 2498 C CA . ALA A 1 315 ? -7.943 9.597 17.165 1.00 81.56 315 ALA A CA 1
ATOM 2499 C C . ALA A 1 315 ? -7.744 11.018 17.718 1.00 81.56 315 ALA A C 1
ATOM 2501 O O . ALA A 1 315 ? -6.816 11.250 18.489 1.00 81.56 315 ALA A O 1
ATOM 2502 N N . ARG A 1 316 ? -8.663 11.950 17.417 1.00 80.62 316 ARG A N 1
ATOM 2503 C CA . ARG A 1 316 ? -8.637 13.311 17.990 1.00 80.62 316 ARG A CA 1
ATOM 2504 C C . ARG A 1 316 ? -8.776 13.316 19.510 1.00 80.62 316 ARG A C 1
ATOM 2506 O O . ARG A 1 316 ? -8.086 14.069 20.192 1.00 80.62 316 ARG A O 1
ATOM 2513 N N . ASP A 1 317 ? -9.676 12.493 20.045 1.00 86.12 317 ASP A N 1
ATOM 2514 C CA . ASP A 1 317 ? -9.854 12.380 21.491 1.00 86.12 317 ASP A CA 1
ATOM 2515 C C . ASP A 1 317 ? -8.591 11.802 22.149 1.00 86.12 317 ASP A C 1
ATOM 2517 O O . ASP A 1 317 ? -8.143 12.328 23.164 1.00 86.12 317 ASP A O 1
ATOM 2521 N N . PHE A 1 318 ? -7.958 10.798 21.534 1.00 83.06 318 PHE A N 1
ATOM 2522 C CA . PHE A 1 318 ? -6.689 10.244 22.006 1.00 83.06 318 PHE A CA 1
ATOM 2523 C C . PHE A 1 318 ? -5.551 11.274 21.986 1.00 83.06 318 PHE A C 1
ATOM 2525 O O . PHE A 1 318 ? -4.820 11.394 22.971 1.00 83.06 318 PHE A O 1
ATOM 2532 N N . GLU A 1 319 ? -5.414 12.052 20.904 1.00 77.19 319 GLU A N 1
ATOM 2533 C CA . GLU A 1 319 ? -4.445 13.153 20.829 1.00 77.19 319 GLU A CA 1
ATOM 2534 C C . GLU A 1 319 ? -4.626 14.141 21.987 1.00 77.19 319 GLU A C 1
ATOM 2536 O O . GLU A 1 319 ? -3.664 14.482 22.677 1.00 77.19 319 GLU A O 1
ATOM 2541 N N . ARG A 1 320 ? -5.874 14.544 22.246 1.00 80.06 320 ARG A N 1
ATOM 2542 C CA . ARG A 1 320 ? -6.223 15.495 23.306 1.00 80.06 320 ARG A CA 1
ATOM 2543 C C . ARG A 1 320 ? -5.997 14.938 24.713 1.00 80.06 320 ARG A C 1
ATOM 2545 O O . ARG A 1 320 ? -5.552 15.669 25.594 1.00 80.06 320 ARG A O 1
ATOM 2552 N N . GLU A 1 321 ? -6.364 13.684 24.956 1.00 80.25 321 GLU A N 1
ATOM 2553 C CA . GLU A 1 321 ? -6.517 13.136 26.314 1.00 80.25 321 GLU A CA 1
ATOM 2554 C C . GLU A 1 321 ? -5.296 12.333 26.788 1.00 80.25 321 GLU A C 1
ATOM 2556 O O . GLU A 1 321 ? -5.036 12.235 28.000 1.00 80.25 321 GLU A O 1
ATOM 2561 N N . VAL A 1 322 ? -4.540 11.771 25.838 1.00 71.38 322 VAL A N 1
ATOM 2562 C CA . VAL A 1 322 ? -3.506 10.764 26.101 1.00 71.38 322 VAL A CA 1
ATOM 2563 C C . VAL A 1 322 ? -2.167 11.103 25.438 1.00 71.38 322 VAL A C 1
ATOM 2565 O O . VAL A 1 322 ? -1.141 10.996 26.109 1.00 71.38 322 VAL A O 1
ATOM 2568 N N . SER A 1 323 ? -2.139 11.553 24.176 1.00 64.31 323 SER A N 1
ATOM 2569 C CA . SER A 1 323 ? -0.887 11.685 23.398 1.00 64.31 323 SER A CA 1
ATOM 2570 C C . SER A 1 323 ? 0.159 12.597 24.053 1.00 64.31 323 SER A C 1
ATOM 2572 O O . SER A 1 323 ? 1.322 12.205 24.175 1.00 64.31 323 SER A O 1
ATOM 2574 N N . TYR A 1 324 ? -0.248 13.751 24.599 1.00 55.69 324 TYR A N 1
ATOM 2575 C CA . TYR A 1 324 ? 0.660 14.653 25.327 1.00 55.69 324 TYR A CA 1
ATOM 2576 C C . TYR A 1 324 ? 1.395 13.964 26.494 1.00 55.69 324 TYR A C 1
ATOM 2578 O O . TYR A 1 324 ? 2.583 14.196 26.699 1.00 55.69 324 TYR A O 1
ATOM 2586 N N . LYS A 1 325 ? 0.741 13.032 27.203 1.00 54.00 325 LYS A N 1
ATOM 2587 C CA . LYS A 1 325 ? 1.344 12.288 28.327 1.00 54.00 325 LYS A CA 1
ATOM 2588 C C . LYS A 1 325 ? 2.366 11.245 27.863 1.00 54.00 325 LYS A C 1
ATOM 2590 O O . LYS A 1 325 ? 3.316 10.950 28.584 1.00 54.00 325 LYS A O 1
ATOM 2595 N N . VAL A 1 326 ? 2.174 10.679 26.669 1.00 53.09 326 VAL A N 1
ATOM 2596 C CA . VAL A 1 326 ? 3.090 9.693 26.068 1.00 53.09 326 VAL A CA 1
ATOM 2597 C C . VAL A 1 326 ? 4.353 10.377 25.530 1.00 53.09 326 VAL A C 1
ATOM 2599 O O . VAL A 1 326 ? 5.445 9.816 25.632 1.00 53.09 326 VAL A O 1
ATOM 2602 N N . ILE A 1 327 ? 4.217 11.595 24.996 1.00 49.19 327 ILE A N 1
ATOM 2603 C CA . ILE A 1 327 ? 5.341 12.415 24.521 1.00 49.19 327 ILE A CA 1
ATOM 2604 C C . ILE A 1 327 ? 6.171 12.938 25.706 1.00 49.19 327 ILE A C 1
ATOM 2606 O O . ILE A 1 327 ? 7.392 12.775 25.704 1.00 49.19 327 ILE A O 1
ATOM 2610 N N . ASP A 1 328 ? 5.536 13.470 26.755 1.00 33.72 328 ASP A N 1
ATOM 2611 C CA . ASP A 1 328 ? 6.243 14.015 27.927 1.00 33.72 328 ASP A CA 1
ATOM 2612 C C . ASP A 1 328 ? 7.066 12.957 28.682 1.00 33.72 328 ASP A C 1
ATOM 2614 O O . ASP A 1 328 ? 8.175 13.242 29.142 1.00 33.72 328 ASP A O 1
ATOM 2618 N N . ALA A 1 329 ? 6.588 11.708 28.743 1.00 44.59 329 ALA A N 1
ATOM 2619 C CA . ALA A 1 329 ? 7.317 10.590 29.349 1.00 44.59 329 ALA A CA 1
ATOM 2620 C C . ALA A 1 329 ? 8.626 10.226 28.613 1.00 44.59 329 ALA A C 1
ATOM 2622 O O . ALA A 1 329 ? 9.502 9.595 29.209 1.00 44.59 329 ALA A O 1
ATOM 2623 N N . LYS A 1 330 ? 8.774 10.612 27.334 1.00 42.81 330 LYS A N 1
ATOM 2624 C CA . LYS A 1 330 ? 10.024 10.466 26.565 1.00 42.81 330 LYS A CA 1
ATOM 2625 C C . LYS A 1 330 ? 10.993 11.632 26.760 1.00 42.81 330 LYS A C 1
ATOM 2627 O O . LYS A 1 330 ? 12.180 11.434 26.564 1.00 42.81 330 LYS A O 1
ATOM 2632 N N . ILE A 1 331 ? 10.506 12.824 27.113 1.00 38.28 331 ILE A N 1
ATOM 2633 C CA . ILE A 1 331 ? 11.351 14.014 27.329 1.00 38.28 331 ILE A CA 1
ATOM 2634 C C . ILE A 1 331 ? 11.936 14.024 28.752 1.00 38.28 331 ILE A C 1
ATOM 2636 O O . ILE A 1 331 ? 12.984 14.611 28.997 1.00 38.28 331 ILE A O 1
ATOM 2640 N N . THR A 1 332 ? 11.272 13.356 29.699 1.00 35.44 332 THR A N 1
ATOM 2641 C CA . THR A 1 332 ? 11.706 13.254 31.106 1.00 35.44 332 THR A CA 1
ATOM 2642 C C . THR A 1 332 ? 12.572 12.026 31.426 1.00 35.44 332 THR A C 1
ATOM 2644 O O . THR A 1 332 ? 12.888 11.803 32.597 1.00 35.44 332 THR A O 1
ATOM 2647 N N . ARG A 1 333 ? 12.978 11.240 30.421 1.00 35.66 333 ARG A N 1
ATOM 2648 C CA . ARG A 1 333 ? 13.951 10.138 30.537 1.00 35.66 333 ARG A CA 1
ATOM 2649 C C . ARG A 1 333 ? 15.181 10.424 29.691 1.00 35.66 333 ARG A C 1
ATOM 2651 O O . ARG A 1 333 ? 16.261 9.960 30.109 1.00 35.66 333 ARG A O 1
#

Radius of gyration: 19.65 Å; chains: 1; bounding box: 45×45×56 Å

Foldseek 3Di:
DPDPPPFPPPCPLQLVVLCCCLPVVDDPLQPDPDLVVLLVSVLVSQVSSQCCQAAPDDDPGGRPCVPAVQEGEPNGGGPCLLVDFKYKYKRSWFQSLVSSVCNVPVNDAWTWIKMFIWGDPDSPDFIATAWIWIATPPQQWIWIAFLAAIWIFHDDPSDTHTWDWDFDQLDDDPPDEAEEEDAPSDDDPVVVVLVCCCCPVVVGRYDYAYHGGLSRLLQLCCLVTIGTDDDDPPCSNVRHHFKYWAQDLPPQLSSCRNSSRCCNNRQKDAWDALVRHHDGRCNSPVVPDDPCSVSRSTTMIGRHDVVVVVSSVSVVVCVVPPVVVVVVVVVVD

Sequence (333 aa):
MSNGIELMLPYAPFVHKINQKVFRGGLRLNAVENPNDISTIVTVQDKAISRLFLVDGIDGYRGVQHERPGSFSEEMDSQWRLTEFEIDEEDPIDGTGDLKFSADSGKPYGATNLVSRLVRNSDDEPYRPVAGMIFDFIDEMVILGDSTAVGLYRVDGENFVPIRYKLQSSEYRSGEPIRIGRRDAYPHQAYDEFLKFLRDEKKLDLVVVRIGGAGRAAEQLFRTNMKPEGDVPSDYEDTAIDVFFNYQPDHKTWDLDPTLAMYRALGITQPTDVYGRQLTANAAAPQLKPGAWHTNGYLYSARGPTLHKLMAQCARDFEREVSYKVIDAKITR

Secondary structure (DSSP, 8-state):
-------S-TTHHHHHHHHHHHHHTT--GGG-S-HHHHHHHHHHHHHHHHHIIIII-BTTBPPGGGT-TT-EETTB--TTTTT-SEEEEEEEEETHHHHHHHHHHS-----EEEEEEEE-SSTTSPPEEEEEEEEETTTTEEEEEESS-EEEEEEETTEEEEEPEEEPP-S--TTS-EEEEEESSS--HHHHHHHHIIIIIS---EEEEEE-SHHHHHHHHHHHHEEE-SS--TTTTTT--SEEEE--TT--GGGTHHHHHHTTTTTPPPPB-TT-PBP---TT-TTS-SSHHHH-TTEEEESHHHHHHHHHHHHHHHIIIIIHHHHHHHH--

pLDDT: mean 74.81, std 15.65, range [30.05, 94.62]